Protein AF-A0A7D5CTF9-F1 (afdb_monomer)

Organism: Plasmodium vivax (NCBI:txid5855)

Sequence (274 aa):
RKRRERDWDCNTKKDVCIPDRRYQLCMKELTNLVNNTDTNFHRDITFRKLYLKRKLIYDAAVEGDLLLKLNNYRYNKDFCKDIRWSLGDFGDIIMGTDMEGIGYSKVVENNLRSIFGTDEKAQQRRKQWWNESKAQIWTAMMYSVKKRLKGKFIWICKINVAVNIEPQIYRRIREWGRDYVSELPTEVQKLKEKCDGKINYTDKKVCKVPPCQNACKSYDQWITRKKNQWDVLSNKFKSVKNAEKVQTAGIVTPYDILKQELDEFNEVAFENEI

Solvent-accessible surface area (backbone atoms only — not comparable to full-atom values): 15379 Å² total; per-residue (Å²): 125,68,88,76,77,55,69,70,41,45,75,93,41,73,71,41,57,45,49,51,68,67,76,63,52,54,46,65,48,52,48,53,46,61,82,52,62,83,46,91,65,58,95,50,60,67,60,52,53,53,51,50,50,55,34,50,31,50,23,32,26,51,37,30,40,50,47,32,55,61,45,73,69,46,93,48,73,66,41,43,47,51,52,28,53,54,50,46,49,54,46,24,52,62,39,72,64,52,84,76,69,52,75,64,47,42,52,30,49,51,44,48,36,73,66,58,43,85,56,92,60,22,50,58,52,30,42,53,52,44,71,76,37,44,68,59,37,52,51,26,22,43,40,58,50,28,74,75,51,45,84,59,38,63,73,75,45,60,58,77,69,41,68,54,89,68,61,66,61,60,56,48,49,42,53,49,49,54,51,48,68,65,44,49,64,57,51,52,47,59,32,43,80,52,32,67,66,54,74,54,100,82,45,50,21,56,82,78,36,63,70,16,41,52,34,50,52,56,44,48,56,51,39,52,51,50,32,55,47,48,54,32,44,45,51,39,40,53,57,51,56,74,72,47,91,71,86,58,87,86,56,88,50,68,64,39,46,39,53,74,67,40,85,89,58,49,70,69,60,48,65,73,68,81

InterPro domains:
  IPR008602 Duffy-antigen binding domain [PF05424] (15-186)
  IPR042202 Duffy-antigen binding superfamily [G3DSA:1.20.1310.20] (1-164)

pLDDT: mean 93.23, std 9.47, range [47.88, 98.81]

Foldseek 3Di:
DEAPPDDFDCPVPVLATHHVLLVVQQCPLLLCLVVCVVPPQDPDLVSLLVSVLVSLLVSLLVSLVVLCVNVVVDLDPSSLLSLLLSLQQSLCLLLVQHPPCDDSSVSSNVSSCVSQPDDPCSSVVSNVSCLVRSLVSSVSSLVVVCVVVPPCSCVSHPSVSSSDHDRNLLSVLLVLLVVVVVCVVVLVVLLCVQFPDAPDPDHTCCVPPVSNVVSVVVSVVVLVVSVSNCVSSQVSCVVVVVVDPDDDPQCPGSVSSSVVRPDPDDPVVVVVSD

Structure (mmCIF, N/CA/C/O backbone):
data_AF-A0A7D5CTF9-F1
#
_entry.id   AF-A0A7D5CTF9-F1
#
loop_
_atom_site.group_PDB
_atom_site.id
_atom_site.type_symbol
_atom_site.label_atom_id
_atom_site.label_alt_id
_atom_site.label_comp_id
_atom_site.label_asym_id
_atom_site.label_entity_id
_atom_site.label_seq_id
_atom_site.pdbx_PDB_ins_code
_atom_site.Cartn_x
_atom_site.Cartn_y
_atom_site.Cartn_z
_atom_site.occupancy
_atom_site.B_iso_or_equiv
_atom_site.auth_seq_id
_atom_site.auth_comp_id
_atom_site.auth_asym_id
_atom_site.auth_atom_id
_atom_site.pdbx_PDB_model_num
ATOM 1 N N . ARG A 1 1 ? 11.060 7.906 9.463 1.00 83.81 1 ARG A N 1
ATOM 2 C CA . ARG A 1 1 ? 9.836 7.188 9.046 1.00 83.81 1 ARG A CA 1
ATOM 3 C C . ARG A 1 1 ? 9.236 6.564 10.303 1.00 83.81 1 ARG A C 1
ATOM 5 O O . ARG A 1 1 ? 9.989 5.907 11.018 1.00 83.81 1 ARG A O 1
ATOM 12 N N . LYS A 1 2 ? 7.953 6.786 10.598 1.00 88.88 2 LYS A N 1
ATOM 13 C CA . LYS A 1 2 ? 7.182 6.028 11.600 1.00 88.88 2 LYS A CA 1
ATOM 14 C C . LYS A 1 2 ? 5.940 5.457 10.915 1.00 88.88 2 LYS A C 1
ATOM 16 O O . LYS A 1 2 ? 5.407 6.080 10.002 1.00 88.88 2 LYS A O 1
ATOM 21 N N . ARG A 1 3 ? 5.494 4.266 11.324 1.00 90.25 3 ARG A N 1
ATOM 22 C CA . ARG A 1 3 ? 4.275 3.660 10.762 1.00 90.25 3 ARG A CA 1
ATOM 23 C C . ARG A 1 3 ? 3.053 4.465 11.194 1.00 90.25 3 ARG A C 1
ATOM 25 O O . ARG A 1 3 ? 2.968 4.816 12.369 1.00 90.25 3 ARG A O 1
ATOM 32 N N . ARG A 1 4 ? 2.125 4.698 10.259 1.00 94.12 4 ARG A N 1
ATOM 33 C CA . ARG A 1 4 ? 0.835 5.375 10.494 1.00 94.12 4 ARG A CA 1
ATOM 34 C C . ARG A 1 4 ? 0.954 6.789 11.078 1.00 94.12 4 ARG A C 1
ATOM 36 O O . ARG A 1 4 ? 0.012 7.302 11.665 1.00 94.12 4 ARG A O 1
ATOM 43 N N . GLU A 1 5 ? 2.113 7.431 10.915 1.00 95.50 5 GLU A N 1
ATOM 44 C CA . GLU A 1 5 ? 2.280 8.858 11.225 1.00 95.50 5 GLU A CA 1
ATOM 45 C C . GLU A 1 5 ? 1.428 9.722 10.288 1.00 95.50 5 GLU A C 1
ATOM 47 O O . GLU A 1 5 ? 0.886 10.747 10.695 1.00 95.50 5 GLU A O 1
ATOM 52 N N . ARG A 1 6 ? 1.273 9.265 9.043 1.00 97.12 6 ARG A N 1
ATOM 53 C CA . ARG A 1 6 ? 0.305 9.766 8.073 1.00 97.12 6 ARG A CA 1
ATOM 54 C C . ARG A 1 6 ? -0.600 8.613 7.663 1.00 97.12 6 ARG A C 1
ATOM 56 O O . ARG A 1 6 ? -0.117 7.509 7.410 1.00 97.12 6 ARG A O 1
ATOM 63 N N . ASP A 1 7 ? -1.900 8.880 7.651 1.00 98.06 7 ASP A N 1
ATOM 64 C CA . ASP A 1 7 ? -2.918 7.924 7.215 1.00 98.06 7 ASP A CA 1
ATOM 65 C C . ASP A 1 7 ? -2.869 7.750 5.685 1.00 98.06 7 ASP A C 1
ATOM 67 O O . ASP A 1 7 ? -2.172 8.484 4.978 1.00 98.06 7 ASP A O 1
ATOM 71 N N . TRP A 1 8 ? -3.620 6.783 5.167 1.00 98.56 8 TRP A N 1
ATOM 72 C CA . TRP A 1 8 ? -3.771 6.580 3.730 1.00 98.56 8 TRP A CA 1
ATOM 73 C C . TRP A 1 8 ? -4.420 7.801 3.072 1.00 98.56 8 TRP A C 1
ATOM 75 O O . TRP A 1 8 ? -5.475 8.275 3.502 1.00 98.56 8 TRP A O 1
ATOM 85 N N . ASP A 1 9 ? -3.804 8.292 2.000 1.00 98.50 9 ASP A N 1
ATOM 86 C CA . ASP A 1 9 ? -4.256 9.483 1.287 1.00 98.50 9 ASP A CA 1
ATOM 87 C C . ASP A 1 9 ? -5.164 9.112 0.115 1.00 98.50 9 ASP A C 1
ATOM 89 O O . ASP A 1 9 ? -4.707 8.544 -0.876 1.00 98.50 9 ASP A O 1
ATOM 93 N N . CYS A 1 10 ? -6.441 9.471 0.226 1.00 98.06 10 CYS A N 1
ATOM 94 C CA . CYS A 1 10 ? -7.449 9.302 -0.823 1.00 98.06 10 CYS A CA 1
ATOM 95 C C . CYS A 1 10 ? -7.846 10.638 -1.485 1.00 98.06 10 CYS A C 1
ATOM 97 O O . CYS A 1 10 ? -8.771 10.680 -2.294 1.00 98.06 10 CYS A O 1
ATOM 99 N N . ASN A 1 11 ? -7.193 11.747 -1.119 1.00 96.62 11 ASN A N 1
ATOM 100 C CA . ASN A 1 11 ? -7.548 13.088 -1.587 1.00 96.62 11 ASN A CA 1
ATOM 101 C C . ASN A 1 11 ? -6.721 13.501 -2.801 1.00 96.62 11 ASN A C 1
ATOM 103 O O . ASN A 1 11 ? -7.263 14.094 -3.734 1.00 96.62 11 ASN A O 1
ATOM 107 N N . THR A 1 12 ? -5.426 13.171 -2.815 1.00 96.06 12 THR A N 1
ATOM 108 C CA . THR A 1 12 ? -4.540 13.552 -3.927 1.00 96.06 12 THR A CA 1
ATOM 109 C C . THR A 1 12 ? -4.959 12.881 -5.240 1.00 96.06 12 THR A C 1
ATOM 111 O O . THR A 1 12 ? -4.877 13.495 -6.306 1.00 96.06 12 THR A O 1
ATOM 114 N N . LYS A 1 13 ? -5.478 11.646 -5.174 1.00 93.75 13 LYS A N 1
ATOM 115 C CA . LYS A 1 13 ? -6.186 10.984 -6.281 1.00 93.75 13 LYS A CA 1
ATOM 116 C C . LYS A 1 13 ? -7.462 10.345 -5.768 1.00 93.75 13 LYS A C 1
ATOM 118 O O . LYS A 1 13 ? -7.410 9.400 -4.999 1.00 93.75 13 LYS A O 1
ATOM 123 N N . LYS A 1 14 ? -8.611 10.831 -6.232 1.00 93.69 14 LYS A N 1
ATOM 124 C CA . LYS A 1 14 ? -9.911 10.377 -5.717 1.00 93.69 14 LYS A CA 1
ATOM 125 C C . LYS A 1 14 ? -10.268 8.932 -6.083 1.00 93.69 14 LYS A C 1
ATOM 127 O O . LYS A 1 14 ? -11.151 8.359 -5.459 1.00 93.69 14 LYS A O 1
ATOM 132 N N . ASP A 1 15 ? -9.611 8.344 -7.085 1.00 94.88 15 ASP A N 1
ATOM 133 C CA . ASP A 1 15 ? -9.878 6.974 -7.539 1.00 94.88 15 ASP A CA 1
ATOM 134 C C . ASP A 1 15 ? -9.014 5.906 -6.841 1.00 94.88 15 ASP A C 1
ATOM 136 O O . ASP A 1 15 ? -9.137 4.723 -7.159 1.00 94.88 15 ASP A O 1
ATOM 140 N N . VAL A 1 16 ? -8.114 6.291 -5.927 1.00 96.94 16 VAL A N 1
ATOM 141 C CA . VAL A 1 16 ? -7.231 5.355 -5.218 1.00 96.94 16 VAL A CA 1
ATOM 142 C C . VAL A 1 16 ? -6.704 5.948 -3.909 1.00 96.94 16 VAL A C 1
ATOM 144 O O . VAL A 1 16 ? -6.352 7.117 -3.857 1.00 96.94 16 VAL A O 1
ATOM 147 N N . CYS A 1 17 ? -6.537 5.128 -2.870 1.00 98.44 17 CYS A N 1
ATOM 148 C CA . CYS A 1 17 ? -5.806 5.540 -1.669 1.00 98.44 17 CYS A CA 1
ATOM 149 C C . CYS A 1 17 ? -4.325 5.131 -1.745 1.00 98.44 17 CYS A C 1
ATOM 151 O O . CYS A 1 17 ? -3.980 4.022 -2.184 1.00 98.44 17 CYS A O 1
ATOM 153 N N . ILE A 1 18 ? -3.432 6.032 -1.336 1.00 98.50 18 ILE A N 1
ATOM 154 C CA . ILE A 1 18 ? -1.977 5.863 -1.415 1.00 98.50 18 ILE A CA 1
ATOM 155 C C . ILE A 1 18 ? -1.405 5.745 0.008 1.00 98.50 18 ILE A C 1
ATOM 157 O O . ILE A 1 18 ? -1.639 6.639 0.824 1.00 98.50 18 ILE A O 1
ATOM 161 N N . PRO A 1 19 ? -0.657 4.671 0.329 1.00 98.38 19 PRO A N 1
ATOM 162 C CA . PRO A 1 19 ? -0.008 4.551 1.630 1.00 98.38 19 PRO A CA 1
ATOM 163 C C . PRO A 1 19 ? 1.203 5.483 1.717 1.00 98.38 19 PRO A C 1
ATOM 165 O O . PRO A 1 19 ? 1.952 5.628 0.749 1.00 98.38 19 PRO A O 1
ATOM 168 N N . ASP A 1 20 ? 1.477 6.037 2.900 1.00 98.25 20 ASP A N 1
ATOM 169 C CA . ASP A 1 20 ? 2.652 6.896 3.129 1.00 98.25 20 ASP A CA 1
ATOM 170 C C . ASP A 1 20 ? 3.977 6.177 2.801 1.00 98.25 20 ASP A C 1
ATOM 172 O O . ASP A 1 20 ? 4.911 6.787 2.280 1.00 98.25 20 ASP A O 1
ATOM 176 N N . ARG A 1 21 ? 4.042 4.846 2.977 1.00 98.50 21 ARG A N 1
ATOM 177 C CA . ARG A 1 21 ? 5.186 4.032 2.526 1.00 98.50 21 ARG A CA 1
ATOM 178 C C . ARG A 1 21 ? 5.451 4.199 1.024 1.00 98.50 21 ARG A C 1
ATOM 180 O O . ARG A 1 21 ? 6.610 4.319 0.635 1.00 98.50 21 ARG A O 1
ATOM 187 N N . ARG A 1 22 ? 4.408 4.234 0.181 1.00 98.44 22 ARG A N 1
ATOM 188 C CA . ARG A 1 22 ? 4.553 4.428 -1.273 1.00 98.44 22 ARG A CA 1
ATOM 189 C C . ARG A 1 22 ? 5.063 5.830 -1.595 1.00 98.44 22 ARG A C 1
ATOM 191 O O . ARG A 1 22 ? 5.954 5.937 -2.435 1.00 98.44 22 ARG A O 1
ATOM 198 N N . TYR A 1 23 ? 4.571 6.867 -0.915 1.00 97.75 23 TYR A N 1
ATOM 199 C CA . TYR A 1 23 ? 5.100 8.229 -1.075 1.00 97.75 23 TYR A CA 1
ATOM 200 C C . TYR A 1 23 ? 6.578 8.327 -0.684 1.00 97.75 23 TYR A C 1
ATOM 202 O O . TYR A 1 23 ? 7.343 9.083 -1.277 1.00 97.75 23 TYR A O 1
ATOM 210 N N . GLN A 1 24 ? 6.990 7.548 0.314 1.00 97.94 24 GLN A N 1
ATOM 211 C CA . GLN A 1 24 ? 8.355 7.533 0.830 1.00 97.94 24 GLN A CA 1
ATOM 212 C C . GLN A 1 24 ? 9.282 6.545 0.115 1.00 97.94 24 GLN A C 1
ATOM 214 O O . GLN A 1 24 ? 10.451 6.464 0.506 1.00 97.94 24 GLN A O 1
ATOM 219 N N . LEU A 1 25 ? 8.801 5.803 -0.890 1.00 98.56 25 LEU A N 1
ATOM 220 C CA . LEU A 1 25 ? 9.590 4.806 -1.612 1.00 98.56 25 LEU A CA 1
ATOM 221 C C . LEU A 1 25 ? 10.872 5.444 -2.166 1.00 98.56 25 LEU A C 1
ATOM 223 O O . LEU A 1 25 ? 10.829 6.480 -2.832 1.00 98.56 25 LEU A O 1
ATOM 227 N N . CYS A 1 26 ? 12.030 4.840 -1.885 1.00 98.44 26 CYS A N 1
ATOM 228 C CA . CYS A 1 26 ? 13.303 5.373 -2.362 1.00 98.44 26 CYS A CA 1
ATOM 229 C C . CYS A 1 26 ? 13.382 5.312 -3.897 1.00 98.44 26 CYS A C 1
ATOM 231 O O . CYS A 1 26 ? 13.439 4.231 -4.468 1.00 98.44 26 CYS A O 1
ATOM 233 N N . MET A 1 27 ? 13.396 6.469 -4.561 1.00 97.56 27 MET A N 1
ATOM 234 C CA . MET A 1 27 ? 13.502 6.588 -6.025 1.00 97.56 27 MET A CA 1
ATOM 235 C C . MET A 1 27 ? 14.544 7.640 -6.430 1.00 97.56 27 MET A C 1
ATOM 237 O O . MET A 1 27 ? 14.381 8.338 -7.434 1.00 97.56 27 MET A O 1
ATOM 241 N N . LYS A 1 28 ? 15.582 7.834 -5.609 1.00 96.12 28 LYS A N 1
ATOM 242 C CA . LYS A 1 28 ? 16.560 8.911 -5.802 1.00 96.12 28 LYS A CA 1
ATOM 243 C C . LYS A 1 28 ? 17.311 8.724 -7.117 1.00 96.12 28 LYS A C 1
ATOM 245 O O . LYS A 1 28 ? 17.380 9.647 -7.927 1.00 96.12 28 LYS A O 1
ATOM 250 N N . GLU A 1 29 ? 17.859 7.535 -7.335 1.00 95.81 29 GLU A N 1
ATOM 251 C CA . GLU A 1 29 ? 18.629 7.233 -8.536 1.00 95.81 29 GLU A CA 1
ATOM 252 C C . GLU A 1 29 ? 17.734 7.142 -9.776 1.00 95.81 29 GLU A C 1
ATOM 254 O O . GLU A 1 29 ? 18.125 7.622 -10.838 1.00 95.81 29 GLU A O 1
ATOM 259 N N . LEU A 1 30 ? 16.519 6.596 -9.644 1.00 95.06 30 LEU A N 1
ATOM 260 C CA . LEU A 1 30 ? 15.535 6.562 -10.733 1.00 95.06 30 LEU A CA 1
ATOM 261 C C . LEU A 1 30 ? 15.083 7.963 -11.174 1.00 95.06 30 LEU A C 1
ATOM 263 O O . LEU A 1 30 ? 14.879 8.205 -12.365 1.00 95.06 30 LEU A O 1
ATOM 267 N N . THR A 1 31 ? 14.935 8.897 -10.234 1.00 93.50 31 THR A N 1
ATOM 268 C CA . THR A 1 31 ? 14.568 10.289 -10.540 1.00 93.50 31 THR A CA 1
ATOM 269 C C . THR A 1 31 ? 15.713 11.002 -11.263 1.00 93.50 31 THR A C 1
ATOM 271 O O . THR A 1 31 ? 15.490 11.677 -12.266 1.00 93.50 31 THR A O 1
ATOM 274 N N . ASN A 1 32 ? 16.954 10.771 -10.822 1.00 89.00 32 ASN A N 1
ATOM 275 C CA . ASN A 1 32 ? 18.166 11.379 -11.381 1.00 89.00 32 ASN A CA 1
ATOM 276 C C . ASN A 1 32 ? 18.630 10.777 -12.722 1.00 89.00 32 ASN A C 1
ATOM 278 O O . ASN A 1 32 ? 19.693 11.151 -13.223 1.00 89.00 32 ASN A O 1
ATOM 282 N N . LEU A 1 33 ? 17.860 9.867 -13.331 1.00 81.94 33 LEU A N 1
ATOM 283 C CA . LEU A 1 33 ? 18.156 9.353 -14.672 1.00 81.94 33 LEU A CA 1
ATOM 284 C C . LEU A 1 33 ? 18.150 10.474 -15.735 1.00 81.94 33 LEU A C 1
ATOM 286 O O . LEU A 1 33 ? 18.970 10.403 -16.647 1.00 81.94 33 LEU A O 1
ATOM 290 N N . VAL A 1 34 ? 17.311 11.518 -15.583 1.00 62.75 34 VAL A N 1
ATOM 291 C CA . VAL A 1 34 ? 17.209 12.674 -16.514 1.00 62.75 34 VAL A CA 1
ATOM 292 C C . VAL A 1 34 ? 18.547 13.400 -16.673 1.00 62.75 34 VAL A C 1
ATOM 294 O O . VAL A 1 34 ? 18.980 13.681 -17.784 1.00 62.75 34 VAL A O 1
ATOM 297 N N . ASN A 1 35 ? 19.243 13.669 -15.565 1.00 55.53 35 ASN A N 1
ATOM 298 C CA . ASN A 1 35 ? 20.445 14.511 -15.570 1.00 55.53 35 ASN A CA 1
ATOM 299 C C . ASN A 1 35 ? 21.638 13.864 -16.294 1.00 55.53 35 ASN A C 1
ATOM 301 O O . ASN A 1 35 ? 22.647 14.520 -16.523 1.00 55.53 35 ASN A O 1
ATOM 305 N N . ASN A 1 36 ? 21.535 12.581 -16.652 1.00 52.50 36 ASN A N 1
ATOM 306 C CA . ASN A 1 36 ? 22.582 11.847 -17.356 1.00 52.50 36 ASN A CA 1
ATOM 307 C C . ASN A 1 36 ? 22.270 11.622 -18.845 1.00 52.50 36 ASN A C 1
ATOM 309 O O . ASN A 1 36 ? 23.130 11.104 -19.554 1.00 52.50 36 ASN A O 1
ATOM 313 N N . THR A 1 37 ? 21.084 12.004 -19.344 1.00 49.28 37 THR A N 1
ATOM 314 C CA . THR A 1 37 ? 20.711 11.809 -20.761 1.00 49.28 37 THR A CA 1
ATOM 315 C C . THR A 1 37 ? 21.141 12.938 -21.703 1.00 49.28 37 THR A C 1
ATOM 317 O O . THR A 1 37 ? 21.065 12.736 -22.909 1.00 49.28 37 THR A O 1
ATOM 320 N N . ASP A 1 38 ? 21.626 14.071 -21.177 1.00 49.56 38 ASP A N 1
ATOM 321 C CA . ASP A 1 38 ? 22.243 15.166 -21.963 1.00 49.56 38 ASP A CA 1
ATOM 322 C C . ASP A 1 38 ? 23.730 14.936 -22.272 1.00 49.56 38 ASP A C 1
ATOM 324 O O . ASP A 1 38 ? 24.320 15.597 -23.125 1.00 49.56 38 ASP A O 1
ATOM 328 N N . THR A 1 39 ? 24.355 13.958 -21.616 1.00 47.88 39 THR A N 1
ATOM 329 C CA . THR A 1 39 ? 25.595 13.385 -22.150 1.00 47.88 39 THR A CA 1
ATOM 330 C C . THR A 1 39 ? 25.213 12.380 -23.223 1.00 47.88 39 THR A C 1
ATOM 332 O O . THR A 1 39 ? 24.130 11.814 -23.152 1.00 47.88 39 THR A O 1
ATOM 335 N N . ASN A 1 40 ? 26.076 12.149 -24.210 1.00 48.09 40 ASN A N 1
ATOM 336 C CA . ASN A 1 40 ? 25.959 11.122 -25.250 1.00 48.09 40 ASN A CA 1
ATOM 337 C C . ASN A 1 40 ? 25.828 9.696 -24.662 1.00 48.09 40 ASN A C 1
ATOM 339 O O . ASN A 1 40 ? 26.695 8.842 -24.841 1.00 48.09 40 ASN A O 1
ATOM 343 N N . PHE A 1 41 ? 24.752 9.437 -23.925 1.00 54.09 41 PHE A N 1
ATOM 344 C CA . PHE A 1 41 ? 24.469 8.244 -23.155 1.00 54.09 41 PHE A CA 1
ATOM 345 C C . PHE A 1 41 ? 24.014 7.192 -24.156 1.00 54.09 41 PHE A C 1
ATOM 347 O O . PHE A 1 41 ? 22.830 7.068 -24.456 1.00 54.09 41 PHE A O 1
ATOM 354 N N . HIS A 1 42 ? 25.027 6.568 -24.762 1.00 56.91 42 HIS A N 1
ATOM 355 C CA . HIS A 1 42 ? 25.040 5.586 -25.840 1.00 56.91 42 HIS A CA 1
ATOM 356 C C . HIS A 1 42 ? 23.656 5.133 -26.333 1.00 56.91 42 HIS A C 1
ATOM 358 O O . HIS A 1 42 ? 22.870 4.551 -25.587 1.00 56.91 42 HIS A O 1
ATOM 364 N N . ARG A 1 43 ? 23.406 5.303 -27.642 1.00 62.09 43 ARG A N 1
ATOM 365 C CA . ARG A 1 43 ? 22.199 4.826 -28.353 1.00 62.09 43 ARG A CA 1
ATOM 366 C C . ARG A 1 43 ? 21.902 3.324 -28.157 1.00 62.09 43 ARG A C 1
ATOM 368 O O . ARG A 1 43 ? 20.830 2.866 -28.540 1.00 62.09 43 ARG A O 1
ATOM 375 N N . ASP A 1 44 ? 22.822 2.563 -27.563 1.00 80.62 44 ASP A N 1
ATOM 376 C CA . ASP A 1 44 ? 22.635 1.157 -27.222 1.00 80.62 44 ASP A CA 1
ATOM 377 C C . ASP A 1 44 ? 21.649 0.961 -26.054 1.00 80.62 44 ASP A C 1
ATOM 379 O O . ASP A 1 44 ? 21.926 1.213 -24.876 1.00 80.62 44 ASP A O 1
ATOM 383 N N . ILE A 1 45 ? 20.482 0.426 -26.401 1.00 81.56 45 ILE A N 1
ATOM 384 C CA . ILE A 1 45 ? 19.395 0.068 -25.487 1.00 81.56 45 ILE A CA 1
ATOM 385 C C . ILE A 1 45 ? 19.860 -0.932 -24.414 1.00 81.56 45 ILE A C 1
ATOM 387 O O . ILE A 1 45 ? 19.372 -0.888 -23.279 1.00 81.56 45 ILE A O 1
ATOM 391 N N . THR A 1 46 ? 20.805 -1.818 -24.736 1.00 85.81 46 THR A N 1
ATOM 392 C CA . THR A 1 46 ? 21.332 -2.835 -23.814 1.00 85.81 46 THR A CA 1
ATOM 393 C C . THR A 1 46 ? 22.072 -2.178 -22.658 1.00 85.81 46 THR A C 1
ATOM 395 O O . THR A 1 46 ? 21.775 -2.452 -21.489 1.00 85.81 46 THR A O 1
ATOM 398 N N . PHE A 1 47 ? 22.968 -1.239 -22.969 1.00 86.50 47 PHE A N 1
ATOM 399 C CA . PHE A 1 47 ? 23.685 -0.458 -21.967 1.00 86.50 47 PHE A CA 1
ATOM 400 C C . PHE A 1 47 ? 22.729 0.351 -21.081 1.00 86.50 47 PHE A C 1
ATOM 402 O O . PHE A 1 47 ? 22.841 0.316 -19.853 1.00 86.50 47 PHE A O 1
ATOM 409 N N . ARG A 1 48 ? 21.724 1.013 -21.671 1.00 87.19 48 ARG A N 1
ATOM 410 C CA . ARG A 1 48 ? 20.731 1.803 -20.915 1.00 87.19 48 ARG A CA 1
ATOM 411 C C . ARG A 1 48 ? 19.939 0.946 -19.925 1.00 87.19 48 ARG A C 1
ATOM 413 O O . ARG A 1 48 ? 19.752 1.345 -18.775 1.00 87.19 48 ARG A O 1
ATOM 420 N N . LYS A 1 49 ? 19.537 -0.263 -20.327 1.00 91.31 49 LYS A N 1
ATOM 421 C CA . LYS A 1 49 ? 18.866 -1.238 -19.448 1.00 91.31 49 LYS A CA 1
ATOM 422 C C . LYS A 1 49 ? 19.780 -1.765 -18.337 1.00 91.31 49 LYS A C 1
ATOM 424 O O . LYS A 1 49 ? 19.310 -1.975 -17.217 1.00 91.31 49 LYS A O 1
ATOM 429 N N . LEU A 1 50 ? 21.071 -1.969 -18.609 1.00 91.75 50 LEU A N 1
ATOM 430 C CA . LEU A 1 50 ? 22.051 -2.358 -17.589 1.00 91.75 50 LEU A CA 1
ATOM 431 C C . LEU A 1 50 ? 22.278 -1.233 -16.570 1.00 91.75 50 LEU A C 1
ATOM 433 O O . LEU A 1 50 ? 22.322 -1.486 -15.364 1.00 91.75 50 LEU A O 1
ATOM 437 N N . TYR A 1 51 ? 22.375 0.009 -17.042 1.00 91.75 51 TYR A N 1
ATOM 438 C CA . TYR A 1 51 ? 22.499 1.178 -16.181 1.00 91.75 51 TYR A CA 1
ATOM 439 C C . TYR A 1 51 ? 21.270 1.351 -15.286 1.00 91.75 51 TYR A C 1
ATOM 441 O O . TYR A 1 51 ? 21.416 1.461 -14.068 1.00 91.75 51 TYR A O 1
ATOM 449 N N . LEU A 1 52 ? 20.065 1.256 -15.862 1.00 94.62 52 LEU A N 1
ATOM 450 C CA . LEU A 1 52 ? 18.809 1.243 -15.110 1.00 94.62 52 LEU A CA 1
ATOM 451 C C . LEU A 1 52 ? 18.824 0.174 -14.013 1.00 94.62 52 LEU A C 1
ATOM 453 O O . LEU A 1 52 ? 18.475 0.467 -12.873 1.00 94.62 52 LEU A O 1
ATOM 457 N N . LYS A 1 53 ? 19.276 -1.050 -14.327 1.00 96.88 53 LYS A N 1
ATOM 458 C CA . LYS A 1 53 ? 19.370 -2.139 -13.344 1.00 96.88 53 LYS A CA 1
ATOM 459 C C . LYS A 1 53 ? 20.256 -1.752 -12.160 1.00 96.88 53 LYS A C 1
ATOM 461 O O . LYS A 1 53 ? 19.860 -1.964 -11.018 1.00 96.88 53 LYS A O 1
ATOM 466 N N . ARG A 1 54 ? 21.430 -1.159 -12.409 1.00 96.19 54 ARG A N 1
ATOM 467 C CA . ARG A 1 54 ? 22.340 -0.712 -11.338 1.00 96.19 54 ARG A CA 1
ATOM 468 C C . ARG A 1 54 ? 21.716 0.380 -10.469 1.00 96.19 54 ARG A C 1
ATOM 470 O O . ARG A 1 54 ? 21.833 0.307 -9.249 1.00 96.19 54 ARG A O 1
ATOM 477 N N . LYS A 1 55 ? 21.039 1.356 -11.079 1.00 96.81 55 LYS A N 1
ATOM 478 C CA . LYS A 1 55 ? 20.353 2.437 -10.355 1.00 96.81 55 LYS A CA 1
ATOM 479 C C . LYS A 1 55 ? 19.198 1.914 -9.502 1.00 96.81 55 LYS A C 1
ATOM 481 O O . LYS A 1 55 ? 19.131 2.222 -8.317 1.00 96.81 55 LYS A O 1
ATOM 486 N N . LEU A 1 56 ? 18.376 1.031 -10.065 1.00 98.31 56 LEU A N 1
ATOM 487 C CA . LEU A 1 56 ? 17.278 0.389 -9.347 1.00 98.31 56 LEU A CA 1
ATOM 488 C C . LEU A 1 56 ? 17.771 -0.482 -8.181 1.00 98.31 56 LEU A C 1
ATOM 490 O O . LEU A 1 56 ? 17.168 -0.466 -7.116 1.00 98.31 56 LEU A O 1
ATOM 494 N N . ILE A 1 57 ? 18.878 -1.216 -8.351 1.00 98.62 57 ILE A N 1
ATOM 495 C CA . ILE A 1 57 ? 19.506 -1.987 -7.263 1.00 98.62 57 ILE A CA 1
ATOM 496 C C . ILE A 1 57 ? 19.912 -1.074 -6.102 1.00 98.62 57 ILE A C 1
ATOM 498 O O . ILE A 1 57 ? 19.740 -1.457 -4.947 1.00 98.62 57 ILE A O 1
ATOM 502 N N . TYR A 1 58 ? 20.445 0.114 -6.394 1.00 98.25 58 TYR A N 1
ATOM 503 C CA . TYR A 1 58 ? 20.867 1.059 -5.364 1.00 98.25 58 TYR A CA 1
ATOM 504 C C . TYR A 1 58 ? 19.673 1.600 -4.569 1.00 98.25 58 TYR A C 1
ATOM 506 O O . TYR A 1 58 ? 19.654 1.480 -3.344 1.00 98.25 58 TYR A O 1
ATOM 514 N N . ASP A 1 59 ? 18.649 2.105 -5.262 1.00 98.62 59 ASP A N 1
ATOM 515 C CA . ASP A 1 59 ? 17.408 2.583 -4.638 1.00 98.62 59 ASP A CA 1
ATOM 516 C C . ASP A 1 59 ? 16.730 1.473 -3.811 1.00 98.62 59 ASP A C 1
ATOM 518 O O . ASP A 1 59 ? 16.338 1.690 -2.664 1.00 98.62 59 ASP A O 1
ATOM 522 N N . ALA A 1 60 ? 16.677 0.247 -4.340 1.00 98.75 60 ALA A N 1
ATOM 523 C CA . ALA A 1 60 ? 16.120 -0.906 -3.640 1.00 98.75 60 ALA A CA 1
ATOM 524 C C . ALA A 1 60 ? 16.921 -1.288 -2.383 1.00 98.75 60 ALA A C 1
ATOM 526 O O . ALA A 1 60 ? 16.333 -1.577 -1.341 1.00 98.75 60 ALA A O 1
ATOM 527 N N . ALA A 1 61 ? 18.256 -1.270 -2.444 1.00 98.50 61 ALA A N 1
ATOM 528 C CA . ALA A 1 61 ? 19.100 -1.554 -1.284 1.00 98.50 61 ALA A CA 1
ATOM 529 C C . ALA A 1 61 ? 18.921 -0.511 -0.172 1.00 98.50 61 ALA A C 1
ATOM 531 O O . ALA A 1 61 ? 18.832 -0.873 1.003 1.00 98.50 61 ALA A O 1
ATOM 532 N N . VAL A 1 62 ? 18.821 0.771 -0.539 1.00 98.56 62 VAL A N 1
ATOM 533 C CA . VAL A 1 62 ? 18.540 1.857 0.408 1.00 98.56 62 VAL A CA 1
ATOM 534 C C . VAL A 1 62 ? 17.145 1.702 1.008 1.00 98.56 62 VAL A C 1
ATOM 536 O O . VAL A 1 62 ? 16.997 1.787 2.226 1.00 98.56 62 VAL A O 1
ATOM 539 N N . GLU A 1 63 ? 16.129 1.419 0.192 1.00 98.75 63 GLU A N 1
ATOM 540 C CA . GLU A 1 63 ? 14.765 1.193 0.674 1.00 98.75 63 GLU A CA 1
ATOM 541 C C . GLU A 1 63 ? 14.707 0.034 1.677 1.00 98.75 63 GLU A C 1
ATOM 543 O O . GLU A 1 63 ? 14.148 0.186 2.761 1.00 98.75 63 GLU A O 1
ATOM 548 N N . GLY A 1 64 ? 15.348 -1.096 1.371 1.00 98.19 64 GLY A N 1
ATOM 549 C CA . GLY A 1 64 ? 15.411 -2.240 2.279 1.00 98.19 64 GLY A CA 1
ATOM 550 C C . GLY A 1 64 ? 16.096 -1.931 3.616 1.00 98.19 64 GLY A C 1
ATOM 551 O O . GLY A 1 64 ? 15.616 -2.353 4.671 1.00 98.19 64 GLY A O 1
ATOM 552 N N . ASP A 1 65 ? 17.173 -1.142 3.603 1.00 98.19 65 ASP A N 1
ATOM 553 C CA . ASP A 1 65 ? 17.840 -0.669 4.821 1.00 98.19 65 ASP A CA 1
ATOM 554 C C . ASP A 1 65 ? 16.943 0.257 5.658 1.00 98.19 65 ASP A C 1
ATOM 556 O O . ASP A 1 65 ? 16.844 0.108 6.879 1.00 98.19 65 ASP A O 1
ATOM 560 N N . LEU A 1 66 ? 16.254 1.198 5.006 1.00 98.50 66 LEU A N 1
ATOM 561 C CA . LEU A 1 66 ? 15.348 2.140 5.663 1.00 98.50 66 LEU A CA 1
ATOM 562 C C . LEU A 1 66 ? 14.116 1.443 6.249 1.00 98.50 66 LEU A C 1
ATOM 564 O O . LEU A 1 66 ? 13.699 1.794 7.353 1.00 98.50 66 LEU A O 1
ATOM 568 N N . LEU A 1 67 ? 13.564 0.439 5.565 1.00 98.50 67 LEU A N 1
ATOM 569 C CA . LEU A 1 67 ? 12.471 -0.391 6.080 1.00 98.50 67 LEU A CA 1
ATOM 570 C C . LEU A 1 67 ? 12.919 -1.241 7.273 1.00 98.50 67 LEU A C 1
ATOM 572 O O . LEU A 1 67 ? 12.193 -1.368 8.258 1.00 98.50 67 LEU A O 1
ATOM 576 N N . LEU A 1 68 ? 14.146 -1.767 7.243 1.00 97.44 68 LEU A N 1
ATOM 577 C CA . LEU A 1 68 ? 14.699 -2.483 8.388 1.00 97.44 68 LEU A CA 1
ATOM 578 C C . LEU A 1 68 ? 14.868 -1.552 9.602 1.00 97.44 68 LEU A C 1
ATOM 580 O O . LEU A 1 68 ? 14.539 -1.941 10.723 1.00 97.44 68 LEU A O 1
ATOM 584 N N . LYS A 1 69 ? 15.337 -0.316 9.388 1.00 97.69 69 LYS A N 1
ATOM 585 C CA . LYS A 1 69 ? 15.428 0.723 10.431 1.00 97.69 69 LYS A CA 1
ATOM 586 C C . LYS A 1 69 ? 14.059 1.122 10.975 1.00 97.69 69 LYS A C 1
ATOM 588 O O . LYS A 1 69 ? 13.906 1.202 12.189 1.00 97.69 69 LYS A O 1
ATOM 593 N N . LEU A 1 70 ? 13.072 1.325 10.097 1.00 97.56 70 LEU A N 1
ATOM 594 C CA . LEU A 1 70 ? 11.674 1.583 10.466 1.00 97.56 70 LEU A CA 1
ATOM 595 C C . LEU A 1 70 ? 11.124 0.475 11.371 1.00 97.56 70 LEU A C 1
ATOM 597 O O . LEU A 1 70 ? 10.364 0.746 12.295 1.00 97.56 70 LEU A O 1
ATOM 601 N N . ASN A 1 71 ? 11.541 -0.767 11.126 1.00 97.25 71 ASN A N 1
ATOM 602 C CA . ASN A 1 71 ? 11.157 -1.923 11.921 1.00 97.25 71 ASN A CA 1
ATOM 603 C C . ASN A 1 71 ? 12.088 -2.190 13.117 1.00 97.25 71 ASN A C 1
ATOM 605 O O . ASN A 1 71 ? 12.136 -3.308 13.632 1.00 97.25 71 ASN A O 1
ATOM 609 N N . ASN A 1 72 ? 12.860 -1.191 13.557 1.00 97.12 72 ASN A N 1
ATOM 610 C CA . ASN A 1 72 ? 13.780 -1.276 14.696 1.00 97.12 72 ASN A CA 1
ATOM 611 C C . ASN A 1 72 ? 14.778 -2.441 14.579 1.00 97.12 72 ASN A C 1
ATOM 613 O O . ASN A 1 72 ? 15.094 -3.108 15.563 1.00 97.12 72 ASN A O 1
ATOM 617 N N . TYR A 1 73 ? 15.235 -2.724 13.357 1.00 95.94 73 TYR A N 1
ATOM 618 C CA . TYR A 1 73 ? 16.107 -3.848 13.016 1.00 95.94 73 TYR A CA 1
ATOM 619 C C . TYR A 1 73 ? 15.555 -5.241 13.369 1.00 95.94 73 TYR A C 1
ATOM 621 O O . TYR A 1 73 ? 16.323 -6.201 13.452 1.00 95.94 73 TYR A O 1
ATOM 629 N N . ARG A 1 74 ? 14.235 -5.376 13.551 1.00 95.88 74 ARG A N 1
ATOM 630 C CA . ARG A 1 74 ? 13.578 -6.665 13.796 1.00 95.88 74 ARG A CA 1
ATOM 631 C C . ARG A 1 74 ? 13.319 -7.398 12.481 1.00 95.88 74 ARG A C 1
ATOM 633 O O . ARG A 1 74 ? 12.752 -6.834 11.546 1.00 95.88 74 ARG A O 1
ATOM 640 N N . TYR A 1 75 ? 13.681 -8.676 12.439 1.00 95.12 75 TYR A N 1
ATOM 641 C CA . TYR A 1 75 ? 13.464 -9.568 11.298 1.00 95.12 75 TYR A CA 1
ATOM 642 C C . TYR A 1 75 ? 12.168 -10.372 11.493 1.00 95.12 75 TYR A C 1
ATOM 644 O O . TYR A 1 75 ? 12.204 -11.518 11.930 1.00 95.12 75 TYR A O 1
ATOM 652 N N . ASN A 1 76 ? 11.012 -9.754 11.246 1.00 95.19 76 ASN A N 1
ATOM 653 C CA . ASN A 1 76 ? 9.695 -10.350 11.513 1.00 95.19 76 ASN A CA 1
ATOM 654 C C . ASN A 1 76 ? 8.737 -10.239 10.305 1.00 95.19 76 ASN A C 1
ATOM 656 O O . ASN A 1 76 ? 9.113 -9.743 9.239 1.00 95.19 76 ASN A O 1
ATOM 660 N N . LYS A 1 77 ? 7.485 -10.700 10.485 1.00 95.44 77 LYS A N 1
ATOM 661 C CA . LYS A 1 77 ? 6.419 -10.671 9.462 1.00 95.44 77 LYS A CA 1
ATOM 662 C C . LYS A 1 77 ? 6.230 -9.257 8.894 1.00 95.44 77 LYS A C 1
ATOM 664 O O . LYS A 1 77 ? 6.130 -9.127 7.680 1.00 95.44 77 LYS A O 1
ATOM 669 N N . ASP A 1 78 ? 6.269 -8.218 9.728 1.00 96.50 78 ASP A N 1
ATOM 670 C CA . ASP A 1 78 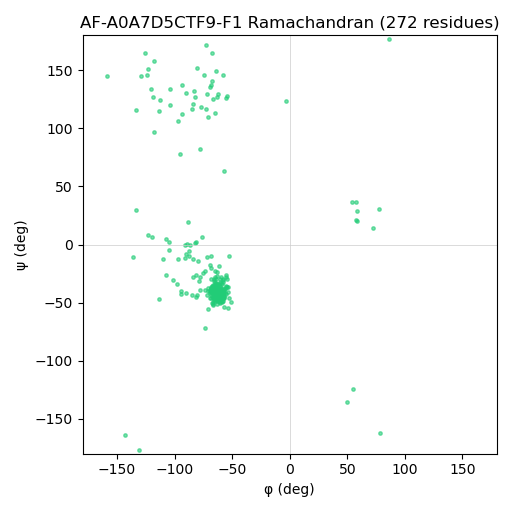? 6.046 -6.830 9.296 1.00 96.50 78 ASP A CA 1
ATOM 671 C C . ASP A 1 78 ? 7.150 -6.322 8.368 1.00 96.50 78 ASP A C 1
ATOM 673 O O . ASP A 1 78 ? 6.854 -5.793 7.299 1.00 96.50 78 ASP A O 1
ATOM 677 N N . PHE A 1 79 ? 8.422 -6.568 8.706 1.00 97.50 79 PHE A N 1
ATOM 678 C CA . PHE A 1 79 ? 9.534 -6.238 7.809 1.00 97.50 79 PHE A CA 1
ATOM 679 C C . PHE A 1 79 ? 9.398 -6.958 6.461 1.00 97.50 79 PHE A C 1
ATOM 681 O O . PHE A 1 79 ? 9.524 -6.341 5.407 1.00 97.50 79 PHE A O 1
ATOM 688 N N . CYS A 1 80 ? 9.097 -8.258 6.470 1.00 97.31 80 CYS A N 1
ATOM 689 C CA . CYS A 1 80 ? 8.957 -9.009 5.223 1.00 97.31 80 CYS A CA 1
ATOM 690 C C . CYS A 1 80 ? 7.767 -8.558 4.371 1.00 97.31 80 CYS A C 1
ATOM 692 O O . CYS A 1 80 ? 7.836 -8.629 3.141 1.00 97.31 80 CYS A O 1
ATOM 694 N N . LYS A 1 81 ? 6.684 -8.097 5.003 1.00 97.62 81 LYS A N 1
ATOM 695 C CA . LYS A 1 81 ? 5.531 -7.520 4.309 1.00 97.62 81 LYS A CA 1
ATOM 696 C C . LYS A 1 81 ? 5.908 -6.188 3.669 1.00 97.62 81 LYS A C 1
ATOM 698 O O . LYS A 1 81 ? 5.691 -6.050 2.472 1.00 97.62 81 LYS A O 1
ATOM 703 N N . ASP A 1 82 ? 6.597 -5.297 4.379 1.00 98.31 82 ASP A N 1
ATOM 704 C CA . ASP A 1 82 ? 7.092 -4.044 3.793 1.00 98.31 82 ASP A CA 1
ATOM 705 C C . ASP A 1 82 ? 8.027 -4.273 2.601 1.00 98.31 82 ASP A C 1
ATOM 707 O O . ASP A 1 82 ? 7.896 -3.606 1.576 1.00 98.31 82 ASP A O 1
ATOM 711 N N . ILE A 1 83 ? 8.950 -5.239 2.708 1.00 98.25 83 ILE A N 1
ATOM 712 C CA . ILE A 1 83 ? 9.826 -5.617 1.590 1.00 98.25 83 ILE A CA 1
ATOM 713 C C . ILE A 1 83 ? 8.986 -6.062 0.392 1.00 98.25 83 ILE A C 1
ATOM 715 O O . ILE A 1 83 ? 9.249 -5.628 -0.727 1.00 98.25 83 ILE A O 1
ATOM 719 N N . ARG A 1 84 ? 7.956 -6.895 0.606 1.00 98.19 84 ARG A N 1
ATOM 720 C CA . ARG A 1 84 ? 7.038 -7.324 -0.462 1.00 98.19 84 ARG A CA 1
ATOM 721 C C . ARG A 1 84 ? 6.284 -6.139 -1.071 1.00 98.19 84 ARG A C 1
ATOM 723 O O . ARG A 1 84 ? 6.162 -6.081 -2.293 1.00 98.19 84 ARG A O 1
ATOM 730 N N . TRP A 1 85 ? 5.787 -5.212 -0.258 1.00 98.50 85 TRP A N 1
ATOM 731 C CA . TRP A 1 85 ? 5.013 -4.062 -0.730 1.00 98.50 85 TRP A CA 1
ATOM 732 C C . TRP A 1 85 ? 5.872 -3.095 -1.544 1.00 98.50 85 TRP A C 1
ATOM 734 O O . TRP A 1 85 ? 5.530 -2.807 -2.691 1.00 98.50 85 TRP A O 1
ATOM 744 N N . SER A 1 86 ? 7.031 -2.687 -1.020 1.00 98.62 86 SER A N 1
ATOM 745 C CA . SER A 1 86 ? 7.961 -1.805 -1.736 1.00 98.62 86 SER A CA 1
ATOM 746 C C . SER A 1 86 ? 8.569 -2.475 -2.975 1.00 98.62 86 SER A C 1
ATOM 748 O O . SER A 1 86 ? 8.683 -1.822 -4.009 1.00 98.62 86 SER A O 1
ATOM 750 N N . LEU A 1 87 ? 8.887 -3.779 -2.941 1.00 98.75 87 LEU A N 1
ATOM 751 C CA . LEU A 1 87 ? 9.332 -4.507 -4.140 1.00 98.75 87 LEU A CA 1
ATOM 752 C C . LEU A 1 87 ? 8.254 -4.517 -5.227 1.00 98.75 87 LEU A C 1
ATOM 754 O O . LEU A 1 87 ? 8.556 -4.304 -6.400 1.00 98.75 87 LEU A O 1
ATOM 758 N N . GLY A 1 88 ? 7.008 -4.790 -4.839 1.00 98.38 88 GLY A N 1
ATOM 759 C CA . GLY A 1 88 ? 5.881 -4.772 -5.759 1.00 98.38 88 GLY A CA 1
ATOM 760 C C . GLY A 1 88 ? 5.691 -3.394 -6.389 1.00 98.38 88 GLY A C 1
ATOM 761 O O . GLY A 1 88 ? 5.499 -3.305 -7.597 1.00 98.38 88 GLY A O 1
ATOM 762 N N . ASP A 1 89 ? 5.804 -2.325 -5.598 1.00 98.75 89 ASP A N 1
ATOM 763 C CA . ASP A 1 89 ? 5.678 -0.954 -6.099 1.00 98.75 89 ASP A CA 1
ATOM 764 C C . ASP A 1 89 ? 6.814 -0.569 -7.047 1.00 98.75 89 ASP A C 1
ATOM 766 O O . ASP A 1 89 ? 6.542 0.014 -8.095 1.00 98.75 89 ASP A O 1
ATOM 770 N N . PHE A 1 90 ? 8.063 -0.963 -6.764 1.00 98.81 90 PHE A N 1
ATOM 771 C CA . PHE A 1 90 ? 9.139 -0.855 -7.755 1.00 98.81 90 PHE A CA 1
ATOM 772 C C . PHE A 1 90 ? 8.769 -1.574 -9.052 1.00 98.81 90 PHE A C 1
ATOM 774 O O . PHE A 1 90 ? 8.986 -1.039 -10.136 1.00 98.81 90 PHE A O 1
ATOM 781 N N . GLY A 1 91 ? 8.179 -2.765 -8.953 1.00 98.44 91 GLY A N 1
ATOM 782 C CA . GLY A 1 91 ? 7.710 -3.511 -10.111 1.00 98.44 91 GLY A CA 1
ATOM 783 C C . GLY A 1 91 ? 6.677 -2.756 -10.931 1.00 98.44 91 GLY A C 1
ATOM 784 O O . GLY A 1 91 ? 6.846 -2.632 -12.140 1.00 98.44 91 GLY A O 1
ATOM 785 N N . ASP A 1 92 ? 5.640 -2.219 -10.294 1.00 98.62 92 ASP A N 1
ATOM 786 C CA . ASP A 1 92 ? 4.594 -1.460 -10.981 1.00 98.62 92 ASP A CA 1
ATOM 787 C C . ASP A 1 92 ? 5.107 -0.142 -11.572 1.00 98.62 92 ASP A C 1
ATOM 789 O O . ASP A 1 92 ? 4.712 0.224 -12.679 1.00 98.62 92 ASP A O 1
ATOM 793 N N . ILE A 1 93 ? 6.057 0.530 -10.915 1.00 98.69 93 ILE A N 1
ATOM 794 C CA . ILE A 1 93 ? 6.756 1.688 -11.492 1.00 98.69 93 ILE A CA 1
ATOM 795 C C . ILE A 1 93 ? 7.492 1.264 -12.768 1.00 98.69 93 ILE A C 1
ATOM 797 O O . ILE A 1 93 ? 7.310 1.860 -13.830 1.00 98.69 93 ILE A O 1
ATOM 801 N N . ILE A 1 94 ? 8.282 0.188 -12.708 1.00 98.56 94 ILE A N 1
ATOM 802 C CA . ILE A 1 94 ? 9.019 -0.315 -13.870 1.00 98.56 94 ILE A CA 1
ATOM 803 C C . ILE A 1 94 ? 8.077 -0.783 -14.978 1.00 98.56 94 ILE A C 1
ATOM 805 O O . ILE A 1 94 ? 8.372 -0.526 -16.139 1.00 98.56 94 ILE A O 1
ATOM 809 N N . MET A 1 95 ? 6.953 -1.425 -14.663 1.00 97.94 95 MET A N 1
ATOM 810 C CA . MET A 1 95 ? 5.981 -1.928 -15.643 1.00 97.94 95 MET A CA 1
ATOM 811 C C . MET A 1 95 ? 5.040 -0.845 -16.193 1.00 97.94 95 MET A C 1
ATOM 813 O O . MET A 1 95 ? 4.404 -1.073 -17.223 1.00 97.94 95 MET A O 1
ATOM 817 N N . GLY A 1 96 ? 4.980 0.330 -15.560 1.00 97.75 96 GLY A N 1
ATOM 818 C CA . GLY A 1 96 ? 4.081 1.420 -15.950 1.00 97.75 96 GLY A CA 1
ATOM 819 C C . GLY A 1 96 ? 2.637 1.183 -15.506 1.00 97.75 96 GLY A C 1
ATOM 820 O O . GLY A 1 96 ? 1.705 1.582 -16.196 1.00 97.75 96 GLY A O 1
ATOM 821 N N . THR A 1 97 ? 2.459 0.482 -14.388 1.00 96.88 97 THR A N 1
ATOM 822 C CA . THR A 1 97 ? 1.168 0.086 -13.800 1.00 96.88 97 THR A CA 1
ATOM 823 C C . THR A 1 97 ? 0.959 0.658 -12.392 1.00 96.88 97 THR A C 1
ATOM 825 O O . THR A 1 97 ? -0.025 0.332 -11.732 1.00 96.88 97 THR A O 1
ATOM 828 N N . ASP A 1 98 ? 1.862 1.529 -11.925 1.00 98.31 98 ASP A N 1
ATOM 829 C CA . ASP A 1 98 ? 1.747 2.208 -10.632 1.00 98.31 98 ASP A CA 1
ATOM 830 C C . ASP A 1 98 ? 0.608 3.243 -10.618 1.00 98.31 98 ASP A C 1
ATOM 832 O O . ASP A 1 98 ? 0.441 4.046 -11.535 1.00 98.31 98 ASP A O 1
ATOM 836 N N . MET A 1 99 ? -0.171 3.237 -9.538 1.00 97.56 99 MET A N 1
ATOM 837 C CA . MET A 1 99 ? -1.374 4.050 -9.381 1.00 97.56 99 MET A CA 1
ATOM 838 C C . MET A 1 99 ? -1.117 5.427 -8.749 1.00 97.56 99 MET A C 1
ATOM 840 O O . MET A 1 99 ? -2.042 6.240 -8.729 1.00 97.56 99 MET A O 1
ATOM 844 N N . GLU A 1 100 ? 0.087 5.729 -8.240 1.00 97.12 100 GLU A N 1
ATOM 845 C CA . GLU A 1 100 ? 0.401 7.070 -7.715 1.00 97.12 100 GLU A CA 1
ATOM 846 C C . GLU A 1 100 ? 0.562 8.059 -8.879 1.00 97.12 100 GLU A C 1
ATOM 848 O O . GLU A 1 100 ? -0.330 8.867 -9.130 1.00 97.12 1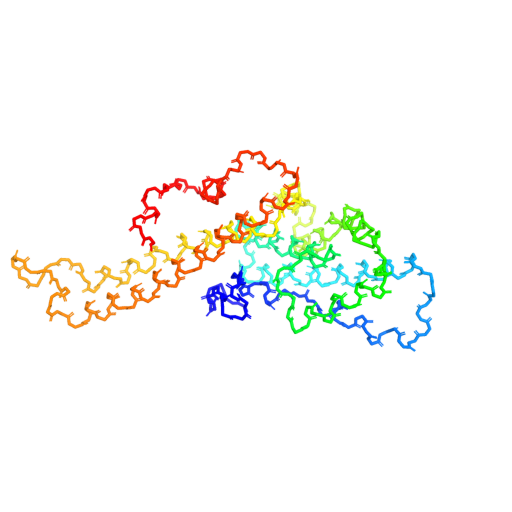00 GLU A O 1
ATOM 853 N N . GLY A 1 101 ? 1.653 7.961 -9.648 1.00 91.56 101 GLY A N 1
ATOM 854 C CA . GLY A 1 101 ? 1.862 8.771 -10.856 1.00 91.56 101 GLY A CA 1
ATOM 855 C C . GLY A 1 101 ? 1.816 10.293 -10.633 1.00 91.56 101 GLY A C 1
ATOM 856 O O . GLY A 1 101 ? 1.291 11.017 -11.480 1.00 91.56 101 GLY A O 1
ATOM 857 N N . ILE A 1 102 ? 2.330 10.791 -9.503 1.00 90.69 102 ILE A N 1
ATOM 858 C CA . ILE A 1 102 ? 2.357 12.221 -9.135 1.00 90.69 102 ILE A CA 1
ATOM 859 C C . ILE A 1 102 ? 3.795 12.677 -8.861 1.00 90.69 102 ILE A C 1
ATOM 861 O O . ILE A 1 102 ? 4.638 11.881 -8.453 1.00 90.69 102 ILE A O 1
ATOM 865 N N . GLY A 1 103 ? 4.084 13.962 -9.098 1.00 94.25 103 GLY A N 1
ATOM 866 C CA . GLY A 1 103 ? 5.371 14.579 -8.761 1.00 94.25 103 GLY A CA 1
ATOM 867 C C . GLY A 1 103 ? 6.557 13.825 -9.366 1.00 94.25 103 GLY A C 1
ATOM 868 O O . GLY A 1 103 ? 6.588 13.573 -10.572 1.00 94.25 103 GLY A O 1
ATOM 869 N N . TYR A 1 104 ? 7.505 13.417 -8.519 1.00 95.56 104 TYR A N 1
ATOM 870 C CA . TYR A 1 104 ? 8.695 12.668 -8.936 1.00 95.56 104 TYR A CA 1
ATOM 871 C C . TYR A 1 104 ? 8.379 11.332 -9.622 1.00 95.56 104 TYR A C 1
ATOM 873 O O . TYR A 1 104 ? 9.120 10.933 -10.517 1.00 95.56 104 TYR A O 1
ATOM 881 N N . SER A 1 105 ? 7.252 10.678 -9.325 1.00 97.00 105 SER A N 1
ATOM 882 C CA . SER A 1 105 ? 6.867 9.451 -10.040 1.00 97.00 105 SER A CA 1
ATOM 883 C C . SER A 1 105 ? 6.557 9.696 -11.517 1.00 97.00 105 SER A C 1
ATOM 885 O O . SER A 1 105 ? 6.824 8.825 -12.342 1.00 97.00 105 SER A O 1
ATOM 887 N N . LYS A 1 106 ? 6.071 10.892 -11.893 1.00 96.25 106 LYS A N 1
ATOM 888 C CA . LYS A 1 106 ? 5.927 11.264 -13.314 1.00 96.25 106 LYS A CA 1
ATOM 889 C C . LYS A 1 106 ? 7.287 11.433 -13.991 1.00 96.25 106 LYS A C 1
ATOM 891 O O . LYS A 1 106 ? 7.449 11.035 -15.141 1.00 96.25 106 LYS A O 1
ATOM 896 N N . VAL A 1 107 ? 8.269 11.987 -13.275 1.00 95.31 107 VAL A N 1
ATOM 897 C CA . VAL A 1 107 ? 9.651 12.114 -13.767 1.00 95.31 107 VAL A CA 1
ATOM 898 C C . VAL A 1 107 ? 10.251 10.729 -14.014 1.00 95.31 107 VAL A C 1
ATOM 900 O O . VAL A 1 107 ? 10.789 10.474 -15.089 1.00 95.31 107 VAL A O 1
ATOM 903 N N . VAL A 1 108 ? 10.086 9.804 -13.063 1.00 96.75 108 VAL A N 1
ATOM 904 C CA . VAL A 1 108 ? 10.541 8.413 -13.207 1.00 96.75 108 VAL A CA 1
ATOM 905 C C . VAL A 1 108 ? 9.857 7.715 -14.387 1.00 96.75 108 VAL A C 1
ATOM 907 O O . VAL A 1 108 ? 10.537 7.068 -15.181 1.00 96.75 108 VAL A O 1
ATOM 910 N N . GLU A 1 109 ? 8.543 7.875 -14.563 1.00 97.38 109 GLU A N 1
ATOM 911 C CA . GLU A 1 109 ? 7.829 7.310 -15.718 1.00 97.38 109 GLU A CA 1
ATOM 912 C C . GLU A 1 109 ? 8.380 7.842 -17.051 1.00 97.38 109 GLU A C 1
ATOM 914 O O . GLU A 1 109 ? 8.616 7.061 -17.974 1.00 97.38 109 GLU A O 1
ATOM 919 N N . ASN A 1 110 ? 8.668 9.142 -17.149 1.00 94.00 110 ASN A N 1
ATOM 920 C CA . ASN A 1 110 ? 9.272 9.727 -18.348 1.00 94.00 110 ASN A CA 1
ATOM 921 C C . ASN A 1 110 ? 10.682 9.176 -18.619 1.00 94.00 110 ASN A C 1
ATOM 923 O O . ASN A 1 110 ? 11.014 8.873 -19.768 1.00 94.00 110 ASN A O 1
ATOM 927 N N . ASN A 1 111 ? 11.488 8.960 -17.575 1.00 92.69 111 ASN A N 1
ATOM 928 C CA . ASN A 1 111 ? 12.799 8.316 -17.702 1.00 92.69 111 ASN A CA 1
ATOM 929 C C . ASN A 1 111 ? 12.682 6.895 -18.251 1.00 92.69 111 ASN A C 1
ATOM 931 O O . ASN A 1 111 ? 13.447 6.491 -19.126 1.00 92.69 111 ASN A O 1
ATOM 935 N N . LEU A 1 112 ? 11.701 6.131 -17.772 1.00 95.25 112 LEU A N 1
ATOM 936 C CA . LEU A 1 112 ? 11.459 4.776 -18.256 1.00 95.25 112 LEU A CA 1
A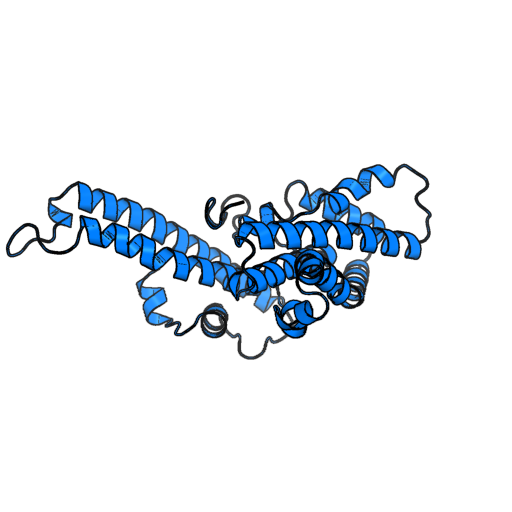TOM 937 C C . LEU A 1 112 ? 10.968 4.785 -19.708 1.00 95.25 112 LEU A C 1
ATOM 939 O O . LEU A 1 112 ? 11.455 3.991 -20.512 1.00 95.25 112 LEU A O 1
ATOM 943 N N . ARG A 1 113 ? 10.090 5.719 -20.090 1.00 93.38 113 ARG A N 1
ATOM 944 C CA . ARG A 1 113 ? 9.680 5.906 -21.494 1.00 93.38 113 ARG A CA 1
ATOM 945 C C . ARG A 1 113 ? 10.859 6.230 -22.402 1.00 93.38 113 ARG A C 1
ATOM 947 O O . ARG A 1 113 ? 10.949 5.666 -23.488 1.00 93.38 113 ARG A O 1
ATOM 954 N N . SER A 1 114 ? 11.803 7.059 -21.954 1.00 89.94 114 SER A N 1
ATOM 955 C CA . SER A 1 114 ? 12.988 7.373 -22.759 1.00 89.94 114 SER A CA 1
ATOM 956 C C . SER A 1 114 ? 13.872 6.141 -22.989 1.00 89.94 114 SER A C 1
ATOM 958 O O . SER A 1 114 ? 14.513 6.047 -24.035 1.00 89.94 114 SER A O 1
ATOM 960 N N . ILE A 1 115 ? 13.927 5.201 -22.035 1.00 90.44 115 ILE A N 1
ATOM 961 C CA . ILE A 1 115 ? 14.741 3.973 -22.107 1.00 90.44 115 ILE A CA 1
ATOM 962 C C . ILE A 1 115 ? 14.056 2.885 -22.934 1.00 90.44 115 ILE A C 1
ATOM 964 O O . ILE A 1 115 ? 14.707 2.217 -23.737 1.00 90.44 115 ILE A O 1
ATOM 968 N N . PHE A 1 116 ? 12.760 2.669 -22.711 1.00 92.69 116 PHE A N 1
ATOM 969 C CA . PHE A 1 116 ? 12.026 1.543 -23.288 1.00 92.69 116 PHE A CA 1
ATOM 970 C C . PHE A 1 116 ? 11.245 1.893 -24.554 1.00 92.69 116 PHE A C 1
ATOM 972 O O . PHE A 1 116 ? 10.820 0.963 -25.242 1.00 92.69 116 PHE A O 1
ATOM 979 N N . GLY A 1 117 ? 11.084 3.178 -24.874 1.00 91.31 117 GLY A N 1
ATOM 980 C CA . GLY A 1 117 ? 10.235 3.671 -25.955 1.00 91.31 117 GLY A CA 1
ATOM 981 C C . GLY A 1 117 ? 8.779 3.867 -25.525 1.00 91.31 117 GLY A C 1
ATOM 982 O O . GLY A 1 117 ? 8.393 3.565 -24.394 1.00 91.31 117 GLY A O 1
ATOM 983 N N . THR A 1 118 ? 7.971 4.380 -26.453 1.00 94.69 118 THR A N 1
ATOM 984 C CA . THR A 1 118 ? 6.533 4.651 -26.270 1.00 94.69 118 THR A CA 1
ATOM 985 C C . THR A 1 118 ? 5.652 3.943 -27.300 1.00 94.69 118 THR A C 1
ATOM 987 O O . THR A 1 118 ? 4.458 4.216 -27.356 1.00 94.69 118 THR A O 1
ATOM 990 N N . ASP A 1 119 ? 6.215 3.053 -28.122 1.00 95.25 119 ASP A N 1
ATOM 991 C CA . ASP A 1 119 ? 5.437 2.194 -29.019 1.00 95.25 119 ASP A CA 1
ATOM 992 C C . ASP A 1 119 ? 4.603 1.170 -28.238 1.00 95.25 119 ASP A C 1
ATOM 994 O O . ASP A 1 119 ? 4.863 0.877 -27.069 1.00 95.25 119 ASP A O 1
ATOM 998 N N . GLU A 1 120 ? 3.631 0.563 -28.913 1.00 94.38 120 GLU A N 1
ATOM 999 C CA . GLU A 1 120 ? 2.676 -0.387 -28.328 1.00 94.38 120 GLU A CA 1
ATOM 1000 C C . GLU A 1 120 ? 3.345 -1.578 -27.617 1.00 94.38 120 GLU A C 1
ATOM 1002 O O . GLU A 1 120 ? 2.809 -2.117 -26.648 1.00 94.38 120 GLU A O 1
ATOM 1007 N N . LYS A 1 121 ? 4.554 -1.975 -28.040 1.00 95.94 121 LYS A N 1
ATOM 1008 C CA . LYS A 1 121 ? 5.299 -3.090 -27.434 1.00 95.94 121 LYS A CA 1
ATOM 1009 C C . LYS A 1 121 ? 6.173 -2.658 -26.250 1.00 95.94 121 LYS A C 1
ATOM 1011 O O . LYS A 1 121 ? 6.745 -3.518 -25.573 1.00 95.94 121 LYS A O 1
ATOM 1016 N N . ALA A 1 122 ? 6.286 -1.361 -25.953 1.00 94.94 122 ALA A N 1
ATOM 1017 C CA . ALA A 1 122 ? 7.126 -0.851 -24.870 1.00 94.94 122 ALA A CA 1
ATOM 1018 C C . ALA A 1 122 ? 6.711 -1.401 -23.498 1.00 94.94 122 ALA A C 1
ATOM 1020 O O . ALA A 1 122 ? 7.569 -1.827 -22.720 1.00 94.94 122 ALA A O 1
ATOM 1021 N N . GLN A 1 123 ? 5.407 -1.481 -23.219 1.00 95.44 123 GLN A N 1
ATOM 1022 C CA . GLN A 1 123 ? 4.898 -2.016 -21.953 1.00 95.44 123 GLN A CA 1
ATOM 1023 C C . GLN A 1 123 ? 5.237 -3.507 -21.780 1.00 95.44 123 GLN A C 1
ATOM 1025 O O . GLN A 1 123 ? 5.660 -3.936 -20.704 1.00 95.44 123 GLN A O 1
ATOM 1030 N N . GLN A 1 124 ? 5.151 -4.297 -22.856 1.00 96.88 124 GLN A N 1
ATOM 1031 C CA . GLN A 1 124 ? 5.550 -5.706 -22.839 1.00 96.88 124 GLN A CA 1
ATOM 1032 C C . GLN A 1 124 ? 7.053 -5.863 -22.570 1.00 96.88 124 GLN A C 1
ATOM 1034 O O . GLN A 1 124 ? 7.441 -6.689 -21.741 1.00 96.88 124 GLN A O 1
ATOM 1039 N N . ARG A 1 125 ? 7.900 -5.034 -23.199 1.00 97.19 125 ARG A N 1
ATOM 1040 C CA . ARG A 1 125 ? 9.355 -5.035 -22.956 1.00 97.19 125 ARG A CA 1
ATOM 1041 C C . ARG A 1 125 ? 9.703 -4.648 -21.517 1.00 97.19 125 ARG A C 1
ATOM 1043 O O . ARG A 1 125 ? 10.600 -5.252 -20.930 1.00 97.19 125 ARG A O 1
ATOM 1050 N N . ARG A 1 126 ? 8.990 -3.679 -20.929 1.00 98.06 126 ARG A N 1
ATOM 1051 C CA . ARG A 1 126 ? 9.124 -3.299 -19.509 1.00 98.06 126 ARG A CA 1
ATOM 1052 C C . ARG A 1 126 ? 8.772 -4.470 -18.585 1.00 98.06 126 ARG A C 1
ATOM 1054 O O . ARG A 1 126 ? 9.542 -4.794 -17.683 1.00 98.06 126 ARG A O 1
ATOM 1061 N N . LYS A 1 127 ? 7.662 -5.167 -18.859 1.00 97.38 127 LYS A N 1
ATOM 1062 C CA . LYS A 1 127 ? 7.229 -6.359 -18.108 1.00 97.38 127 LYS A CA 1
ATOM 1063 C C . LYS A 1 127 ? 8.228 -7.518 -18.197 1.00 97.38 127 LYS A C 1
ATOM 1065 O O . LYS A 1 127 ? 8.520 -8.143 -17.179 1.00 97.38 127 LYS A O 1
ATOM 1070 N N . GLN A 1 128 ? 8.770 -7.797 -19.382 1.00 97.88 128 GLN A N 1
ATOM 1071 C CA . GLN A 1 128 ? 9.821 -8.808 -19.571 1.00 97.88 128 GLN A CA 1
ATOM 1072 C C . GLN A 1 128 ? 11.073 -8.462 -18.758 1.00 97.88 128 GLN A C 1
ATOM 1074 O O . GLN A 1 128 ? 11.526 -9.272 -17.952 1.00 97.88 128 GLN A O 1
ATOM 1079 N N . TRP A 1 129 ? 11.556 -7.221 -18.872 1.00 98.25 129 TRP A N 1
ATOM 1080 C CA . TRP A 1 129 ? 12.727 -6.760 -18.126 1.00 98.25 129 TRP A CA 1
ATOM 1081 C C . TRP A 1 129 ? 12.533 -6.853 -16.606 1.00 98.25 129 TRP A C 1
ATOM 1083 O O . TRP A 1 129 ? 13.447 -7.265 -15.888 1.00 98.25 129 TRP A O 1
ATOM 1093 N N . TRP A 1 130 ? 11.341 -6.511 -16.100 1.00 98.25 130 TRP A N 1
ATOM 1094 C CA . TRP A 1 130 ? 11.019 -6.672 -14.681 1.00 98.25 130 TRP A CA 1
ATOM 1095 C C . TRP A 1 130 ? 11.044 -8.142 -14.257 1.00 98.25 130 TRP A C 1
ATOM 1097 O O . TRP A 1 130 ? 11.646 -8.472 -13.237 1.00 98.25 130 TRP A O 1
ATOM 1107 N N . ASN A 1 131 ? 10.453 -9.042 -15.048 1.00 97.00 131 ASN A N 1
ATOM 1108 C CA . ASN A 1 131 ? 10.457 -10.475 -14.752 1.00 97.00 131 ASN A CA 1
ATOM 1109 C C . ASN A 1 131 ? 11.869 -11.066 -14.665 1.00 97.00 131 ASN A C 1
ATOM 1111 O O . ASN A 1 131 ? 12.118 -11.884 -13.782 1.00 97.00 131 ASN A O 1
ATOM 1115 N N . GLU A 1 132 ? 12.787 -10.607 -15.514 1.00 97.38 132 GLU A N 1
ATOM 1116 C CA . GLU A 1 132 ? 14.202 -10.999 -15.488 1.00 97.38 132 GLU A CA 1
ATOM 1117 C C . GLU A 1 132 ? 14.983 -10.376 -14.317 1.00 97.38 132 GLU A C 1
ATOM 1119 O O . GLU A 1 132 ? 16.024 -10.892 -13.914 1.00 97.38 132 GLU A O 1
ATOM 1124 N N . SER A 1 133 ? 14.505 -9.260 -13.757 1.00 97.44 133 SER A N 1
ATOM 1125 C CA . SER A 1 133 ? 15.266 -8.456 -12.788 1.00 97.44 133 SER A CA 1
ATOM 1126 C C . SER A 1 133 ? 14.754 -8.558 -11.348 1.00 97.44 133 SER A C 1
ATOM 1128 O O . SER A 1 133 ? 15.540 -8.402 -10.414 1.00 97.44 133 SER A O 1
ATOM 1130 N N . LYS A 1 134 ? 13.467 -8.855 -11.129 1.00 97.06 134 LYS A N 1
ATOM 1131 C CA . LYS A 1 134 ? 12.789 -8.782 -9.819 1.00 97.06 134 LYS A CA 1
ATOM 1132 C C . LYS A 1 134 ? 13.476 -9.562 -8.693 1.00 97.06 134 LYS A C 1
ATOM 1134 O O . LYS A 1 134 ? 13.537 -9.076 -7.567 1.00 97.06 134 LYS A O 1
ATOM 1139 N N . ALA A 1 135 ? 14.061 -10.727 -8.984 1.00 96.81 135 ALA A N 1
ATOM 1140 C CA . ALA A 1 135 ? 14.807 -11.514 -7.996 1.00 96.81 135 ALA A CA 1
ATOM 1141 C C . ALA A 1 135 ? 16.113 -10.826 -7.557 1.00 96.81 135 ALA A C 1
ATOM 1143 O O . ALA A 1 135 ? 16.484 -10.864 -6.380 1.00 96.81 135 ALA A O 1
ATOM 1144 N N . GLN A 1 136 ? 16.793 -10.151 -8.488 1.00 97.31 136 GLN A N 1
ATOM 1145 C CA . GLN A 1 136 ? 17.993 -9.368 -8.194 1.00 97.31 136 GLN A CA 1
ATOM 1146 C C . GLN A 1 136 ? 17.632 -8.131 -7.362 1.00 97.31 136 GLN A C 1
ATOM 1148 O O . GLN A 1 136 ? 18.334 -7.819 -6.402 1.00 97.31 136 GLN A O 1
ATOM 1153 N N . ILE A 1 137 ? 16.506 -7.478 -7.675 1.00 98.44 137 ILE A N 1
ATOM 1154 C CA . ILE A 1 137 ? 16.012 -6.316 -6.920 1.00 98.44 137 ILE A CA 1
ATOM 1155 C C . ILE A 1 137 ? 15.609 -6.717 -5.498 1.00 98.44 137 ILE A C 1
ATOM 1157 O O . ILE A 1 137 ? 16.036 -6.077 -4.541 1.00 98.44 137 ILE A O 1
ATOM 1161 N N . TRP A 1 138 ? 14.890 -7.829 -5.326 1.00 98.00 138 TRP A N 1
ATOM 1162 C CA . TRP A 1 138 ? 14.593 -8.378 -4.000 1.00 98.00 138 TRP A CA 1
ATOM 1163 C C . TRP A 1 138 ? 15.870 -8.666 -3.197 1.00 98.00 138 TRP A C 1
ATOM 1165 O O . TRP A 1 138 ? 15.985 -8.281 -2.033 1.00 98.00 138 TRP A O 1
ATOM 1175 N N . THR A 1 139 ? 16.866 -9.293 -3.832 1.00 95.69 139 THR A N 1
ATOM 1176 C CA . THR A 1 139 ? 18.158 -9.580 -3.189 1.00 95.69 139 THR A CA 1
ATOM 1177 C C . THR A 1 139 ? 18.867 -8.293 -2.754 1.00 95.69 139 THR A C 1
ATOM 1179 O O . THR A 1 139 ? 19.489 -8.274 -1.691 1.00 95.69 139 THR A O 1
ATOM 1182 N N . ALA A 1 140 ? 18.746 -7.214 -3.535 1.00 97.81 140 ALA A N 1
ATOM 1183 C CA . ALA A 1 140 ? 19.270 -5.900 -3.181 1.00 97.81 140 ALA A CA 1
ATOM 1184 C C . ALA A 1 140 ? 18.559 -5.308 -1.956 1.00 97.81 140 ALA A C 1
ATOM 1186 O O . ALA A 1 140 ? 19.237 -4.892 -1.021 1.00 97.81 140 ALA A O 1
ATOM 1187 N N . MET A 1 141 ? 17.222 -5.355 -1.891 1.00 98.31 141 MET A N 1
ATOM 1188 C CA . MET A 1 141 ? 16.475 -4.907 -0.702 1.00 98.31 141 MET A CA 1
ATOM 1189 C C . MET A 1 141 ? 16.876 -5.685 0.560 1.00 98.31 141 MET A C 1
ATOM 1191 O O . MET A 1 141 ? 16.949 -5.137 1.657 1.00 98.31 141 MET A O 1
ATOM 1195 N N . MET A 1 142 ? 17.204 -6.968 0.416 1.00 96.88 142 MET A N 1
ATOM 1196 C CA . MET A 1 142 ? 17.649 -7.808 1.529 1.00 96.88 142 MET A CA 1
ATOM 1197 C C . MET A 1 142 ? 19.137 -7.639 1.885 1.00 96.88 142 MET A C 1
ATOM 1199 O O . MET A 1 142 ? 19.627 -8.308 2.801 1.00 96.88 142 MET A O 1
ATOM 1203 N N . TYR A 1 143 ? 19.875 -6.751 1.209 1.00 96.19 143 TYR A N 1
ATOM 1204 C CA . TYR A 1 143 ? 21.319 -6.595 1.389 1.00 96.19 143 TYR A CA 1
ATOM 1205 C C . TYR A 1 143 ? 21.717 -6.248 2.831 1.00 96.19 143 TYR A C 1
ATOM 1207 O O . TYR A 1 143 ? 22.642 -6.861 3.367 1.00 96.19 143 TYR A O 1
ATOM 1215 N N . SER A 1 144 ? 20.999 -5.345 3.509 1.00 94.56 144 SER A N 1
ATOM 1216 C CA . SER A 1 144 ? 21.290 -4.996 4.912 1.00 94.56 144 SER A CA 1
ATOM 1217 C C . SER A 1 144 ? 21.107 -6.174 5.871 1.00 94.56 144 SER A C 1
ATOM 1219 O O . SER A 1 144 ? 21.892 -6.341 6.808 1.00 94.56 144 SER A O 1
ATOM 1221 N N . VAL A 1 145 ? 20.124 -7.041 5.609 1.00 93.69 145 VAL A N 1
ATOM 1222 C CA . VAL A 1 145 ? 19.925 -8.286 6.366 1.00 93.69 145 VAL A CA 1
ATOM 1223 C C . VAL A 1 145 ? 21.060 -9.264 6.064 1.00 93.69 145 VAL A C 1
ATOM 1225 O O . VAL A 1 145 ? 21.662 -9.810 6.987 1.00 93.69 145 VAL A O 1
ATOM 1228 N N . LYS A 1 146 ? 21.421 -9.432 4.785 1.00 92.81 146 LYS A N 1
ATOM 1229 C CA . LYS A 1 146 ? 22.547 -10.271 4.346 1.00 92.81 146 LYS A CA 1
ATOM 1230 C C . LYS A 1 146 ? 23.872 -9.842 4.969 1.00 92.81 146 LYS A C 1
ATOM 1232 O O . LYS A 1 146 ? 24.639 -10.698 5.397 1.00 92.81 146 LYS A O 1
ATOM 1237 N N . LYS A 1 147 ? 24.143 -8.540 5.077 1.00 92.88 147 LYS A N 1
ATOM 1238 C CA . LYS A 1 147 ? 25.369 -8.022 5.704 1.00 92.88 147 LYS A CA 1
ATOM 1239 C C . LYS A 1 147 ? 25.498 -8.462 7.168 1.00 92.88 147 LYS A C 1
ATOM 1241 O O . LYS A 1 147 ? 26.608 -8.697 7.631 1.00 92.88 147 LYS A O 1
ATOM 1246 N N . ARG A 1 148 ? 24.375 -8.605 7.879 1.00 89.94 148 ARG A N 1
ATOM 1247 C CA . ARG A 1 148 ? 24.334 -9.002 9.297 1.00 89.94 148 ARG A CA 1
ATOM 1248 C C . ARG A 1 148 ? 24.246 -10.513 9.502 1.00 89.94 148 ARG A C 1
ATOM 1250 O O . ARG A 1 148 ? 24.917 -11.048 10.374 1.00 89.94 148 ARG A O 1
ATOM 1257 N N . LEU A 1 149 ? 23.432 -11.201 8.702 1.00 90.06 149 LEU A N 1
ATOM 1258 C CA . LEU A 1 149 ? 23.104 -12.623 8.877 1.00 90.06 149 LEU A CA 1
ATOM 1259 C C . LEU A 1 149 ? 23.811 -13.556 7.879 1.00 90.06 149 LEU A C 1
ATOM 1261 O O . LEU A 1 149 ? 23.588 -14.769 7.896 1.00 90.06 149 LEU A O 1
ATOM 1265 N N . LYS A 1 150 ? 24.664 -13.012 7.001 1.00 89.50 150 LYS A N 1
ATOM 1266 C CA . LYS A 1 150 ? 25.338 -13.735 5.910 1.00 89.50 150 LYS A CA 1
ATOM 1267 C C . LYS A 1 150 ? 24.319 -14.556 5.108 1.00 89.50 150 LYS A C 1
ATOM 1269 O O . LYS A 1 150 ? 23.247 -14.048 4.798 1.00 89.50 150 LYS A O 1
ATOM 1274 N N . GLY A 1 151 ? 24.621 -15.813 4.774 1.00 79.75 151 GLY A N 1
ATOM 1275 C CA . GLY A 1 151 ? 23.757 -16.682 3.964 1.00 79.75 151 GLY A CA 1
ATOM 1276 C C . GLY A 1 151 ? 22.377 -16.984 4.565 1.00 79.75 151 GLY A C 1
ATOM 1277 O O . GLY A 1 151 ? 21.467 -17.336 3.822 1.00 79.75 151 GLY A O 1
ATOM 1278 N N . LYS A 1 152 ? 22.169 -16.785 5.877 1.00 83.38 152 LYS A N 1
ATOM 1279 C CA . LYS A 1 152 ? 20.880 -17.070 6.533 1.00 83.38 152 LYS A CA 1
ATOM 1280 C C . LYS A 1 152 ? 19.769 -16.075 6.167 1.00 83.38 152 LYS A C 1
ATOM 1282 O O . LYS A 1 152 ? 18.606 -16.343 6.450 1.00 83.38 152 LYS A O 1
ATOM 1287 N N . PHE A 1 153 ? 20.098 -14.959 5.509 1.00 82.06 153 PHE A N 1
ATOM 1288 C CA . PHE A 1 153 ? 19.126 -13.928 5.121 1.00 82.06 153 PHE A CA 1
ATOM 1289 C C . PHE A 1 153 ? 17.995 -14.451 4.225 1.00 82.06 153 PHE A C 1
ATOM 1291 O O . PHE A 1 153 ? 16.883 -13.928 4.280 1.00 82.06 153 PHE A O 1
ATOM 1298 N N . ILE A 1 154 ? 18.277 -15.483 3.421 1.00 78.19 154 ILE A N 1
ATOM 1299 C CA . ILE A 1 154 ? 17.336 -16.036 2.443 1.00 78.19 154 ILE A CA 1
ATOM 1300 C C . ILE A 1 154 ? 16.105 -16.672 3.103 1.00 78.19 154 ILE A C 1
ATOM 1302 O O . ILE A 1 154 ? 15.049 -16.756 2.485 1.00 78.19 154 ILE A O 1
ATOM 1306 N N . TRP A 1 155 ? 16.230 -17.071 4.372 1.00 81.88 155 TRP A N 1
ATOM 1307 C CA . TRP A 1 155 ? 15.168 -17.714 5.144 1.00 81.88 155 TRP A CA 1
ATOM 1308 C C . TRP A 1 155 ? 14.294 -16.727 5.923 1.00 81.88 155 TRP A C 1
ATOM 1310 O O . TRP A 1 155 ? 13.246 -17.120 6.424 1.00 81.88 155 TRP A O 1
ATOM 1320 N N . ILE A 1 156 ? 14.701 -15.456 6.027 1.00 88.94 156 ILE A N 1
ATOM 1321 C CA . ILE A 1 156 ? 13.960 -14.441 6.791 1.00 88.94 156 ILE A CA 1
ATOM 1322 C C . ILE A 1 156 ? 12.665 -14.071 6.069 1.00 88.94 156 ILE A C 1
ATOM 1324 O O . ILE A 1 156 ? 11.578 -14.190 6.627 1.00 88.94 156 ILE A O 1
ATOM 1328 N N . CYS A 1 157 ? 12.782 -13.657 4.807 1.00 90.44 157 CYS A N 1
ATOM 1329 C CA . CYS A 1 157 ? 11.646 -13.346 3.951 1.00 90.44 157 CYS A CA 1
ATOM 1330 C C . CYS A 1 157 ? 11.673 -14.294 2.756 1.00 90.44 157 CYS A C 1
ATOM 1332 O O . CYS A 1 157 ? 12.684 -14.406 2.072 1.00 90.44 157 CYS A O 1
ATOM 1334 N N . LYS A 1 158 ? 10.567 -14.986 2.487 1.00 88.50 158 LYS A N 1
ATOM 1335 C CA . LYS A 1 158 ? 10.511 -15.976 1.406 1.00 88.50 158 LYS A CA 1
ATOM 1336 C C . LYS A 1 158 ? 10.494 -15.283 0.037 1.00 88.50 158 LYS A C 1
ATOM 1338 O O . LYS A 1 158 ? 9.537 -14.573 -0.280 1.00 88.50 158 LYS A O 1
ATOM 1343 N N . ILE A 1 159 ? 11.523 -15.511 -0.785 1.00 88.50 159 ILE A N 1
ATOM 1344 C CA . ILE A 1 159 ? 11.659 -14.878 -2.111 1.00 88.50 159 ILE A CA 1
ATOM 1345 C C . ILE A 1 159 ? 10.462 -15.164 -3.022 1.00 88.50 159 ILE A C 1
ATOM 1347 O O . ILE A 1 159 ? 9.935 -14.240 -3.633 1.00 88.50 159 ILE A O 1
ATOM 1351 N N . ASN A 1 160 ? 9.986 -16.413 -3.065 1.00 85.88 160 ASN A N 1
ATOM 1352 C CA . ASN A 1 160 ? 8.875 -16.843 -3.920 1.00 85.88 160 ASN A CA 1
ATOM 1353 C C . ASN A 1 160 ? 7.567 -16.098 -3.611 1.00 85.88 160 ASN A C 1
ATOM 1355 O O . ASN A 1 160 ? 6.770 -15.868 -4.513 1.00 85.88 160 ASN A O 1
ATOM 1359 N N . VAL A 1 161 ? 7.370 -15.679 -2.358 1.00 84.56 161 VAL A N 1
ATOM 1360 C CA . VAL A 1 161 ? 6.216 -14.866 -1.953 1.00 84.56 161 VAL A CA 1
ATOM 1361 C C . VAL A 1 161 ? 6.401 -13.404 -2.366 1.00 84.56 161 VAL A C 1
ATOM 1363 O O . VAL A 1 161 ? 5.443 -12.761 -2.784 1.00 84.56 161 VAL A O 1
ATOM 1366 N N . ALA A 1 162 ? 7.619 -12.870 -2.253 1.00 81.56 162 ALA A N 1
ATOM 1367 C CA . ALA A 1 162 ? 7.899 -11.467 -2.546 1.00 81.56 162 ALA A CA 1
ATOM 1368 C C . ALA A 1 162 ? 7.893 -11.151 -4.052 1.00 81.56 162 ALA A C 1
ATOM 1370 O O . ALA A 1 162 ? 7.385 -10.109 -4.448 1.00 81.56 162 ALA A O 1
ATOM 1371 N N . VAL A 1 163 ? 8.431 -12.041 -4.895 1.00 86.88 163 VAL A N 1
ATOM 1372 C CA . VAL A 1 163 ? 8.544 -11.822 -6.354 1.00 86.88 163 VAL A CA 1
ATOM 1373 C C . VAL A 1 163 ? 7.295 -12.232 -7.143 1.00 86.88 163 VAL A C 1
ATOM 1375 O O . VAL A 1 163 ? 7.285 -12.124 -8.378 1.00 86.88 163 VAL A O 1
ATOM 1378 N N . ASN A 1 164 ? 6.266 -12.737 -6.454 1.00 88.50 164 ASN A N 1
ATOM 1379 C CA . ASN A 1 164 ? 4.992 -13.054 -7.078 1.00 88.50 164 ASN A CA 1
ATOM 1380 C C . ASN A 1 164 ? 4.318 -11.757 -7.542 1.00 88.50 164 ASN A C 1
ATOM 1382 O O . ASN A 1 164 ? 4.142 -10.826 -6.756 1.00 88.50 164 ASN A O 1
ATOM 1386 N N . ILE A 1 165 ? 3.973 -11.695 -8.828 1.00 85.75 165 ILE A N 1
ATOM 1387 C CA . ILE A 1 165 ? 3.354 -10.507 -9.409 1.00 85.75 165 ILE A CA 1
ATOM 1388 C C . ILE A 1 165 ? 1.857 -10.599 -9.153 1.00 85.75 165 ILE A C 1
ATOM 1390 O O . ILE A 1 165 ? 1.183 -11.495 -9.646 1.00 85.75 165 ILE A O 1
ATOM 1394 N N . GLU A 1 166 ? 1.364 -9.645 -8.382 1.00 91.50 166 GLU A N 1
ATOM 1395 C CA . GLU A 1 166 ? -0.039 -9.464 -8.035 1.00 91.50 166 GLU A CA 1
ATOM 1396 C C . GLU A 1 166 ? -0.388 -8.000 -8.340 1.00 91.50 166 GLU A C 1
ATOM 1398 O O . GLU A 1 166 ? 0.493 -7.152 -8.158 1.00 91.50 166 GLU A O 1
ATOM 1403 N N . PRO A 1 167 ? -1.605 -7.665 -8.791 1.00 95.19 167 PRO A N 1
ATOM 1404 C CA . PRO A 1 167 ? -1.951 -6.288 -9.136 1.00 95.19 167 PRO A CA 1
ATOM 1405 C C . PR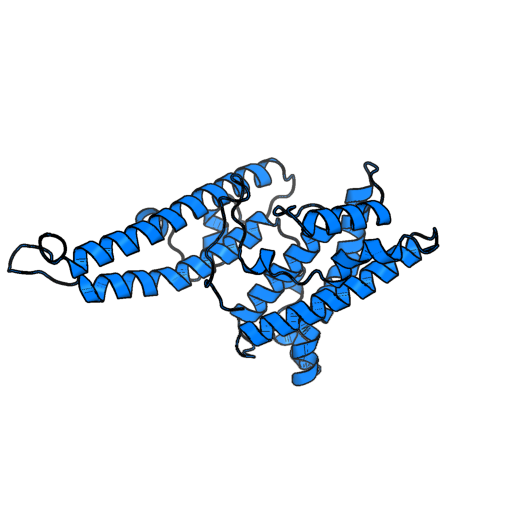O A 1 167 ? -1.759 -5.341 -7.949 1.00 95.19 167 PRO A C 1
ATOM 1407 O O . PRO A 1 167 ? -1.998 -5.714 -6.796 1.00 95.19 167 PRO A O 1
ATOM 1410 N N . GLN A 1 168 ? -1.347 -4.096 -8.207 1.00 97.31 168 GLN A N 1
ATOM 1411 C CA . GLN A 1 168 ? -0.996 -3.168 -7.127 1.00 97.31 168 GLN A CA 1
ATOM 1412 C C . GLN A 1 168 ? -2.138 -2.959 -6.126 1.00 97.31 168 GLN A C 1
ATOM 1414 O O . GLN A 1 168 ? -1.893 -2.910 -4.920 1.00 97.31 168 GLN A O 1
ATOM 1419 N N . ILE A 1 169 ? -3.387 -2.882 -6.598 1.00 97.88 169 ILE A N 1
ATOM 1420 C CA . ILE A 1 169 ? -4.543 -2.684 -5.717 1.00 97.88 169 ILE A CA 1
ATOM 1421 C C . ILE A 1 169 ? -4.747 -3.846 -4.741 1.00 97.88 169 ILE A C 1
ATOM 1423 O O . ILE A 1 169 ? -5.087 -3.614 -3.585 1.00 97.88 169 ILE A O 1
ATOM 1427 N N . TYR A 1 170 ? -4.447 -5.080 -5.149 1.00 97.38 170 TYR A N 1
ATOM 1428 C CA . TYR A 1 170 ? -4.574 -6.245 -4.278 1.00 97.38 170 TYR A CA 1
ATOM 1429 C C . TYR A 1 170 ? -3.561 -6.154 -3.136 1.00 97.38 170 TYR A C 1
ATOM 1431 O O . TYR A 1 170 ? -3.908 -6.314 -1.968 1.00 97.38 170 TYR A O 1
ATOM 1439 N N . ARG A 1 171 ? -2.306 -5.818 -3.459 1.00 97.75 171 ARG A N 1
ATOM 1440 C CA . ARG A 1 171 ? -1.247 -5.642 -2.456 1.00 97.75 171 ARG A CA 1
ATOM 1441 C C . ARG A 1 171 ? -1.542 -4.477 -1.512 1.00 97.75 171 ARG A C 1
ATOM 1443 O O . ARG A 1 171 ? -1.299 -4.603 -0.318 1.00 97.75 171 ARG A O 1
ATOM 1450 N N . ARG A 1 172 ? -2.114 -3.380 -2.020 1.00 98.50 172 ARG A N 1
ATOM 1451 C CA . ARG A 1 172 ? -2.542 -2.243 -1.191 1.00 98.50 172 ARG A CA 1
ATOM 1452 C C . ARG A 1 172 ? -3.688 -2.607 -0.253 1.00 98.50 172 ARG A C 1
ATOM 1454 O O . ARG A 1 172 ? -3.635 -2.204 0.896 1.00 98.50 172 ARG A O 1
ATOM 1461 N N . ILE A 1 173 ? -4.663 -3.410 -0.683 1.00 98.69 173 ILE A N 1
ATOM 1462 C CA . ILE A 1 173 ? -5.720 -3.912 0.213 1.00 98.69 173 ILE A CA 1
ATOM 1463 C C . ILE A 1 173 ? -5.122 -4.779 1.330 1.00 98.69 173 ILE A C 1
ATOM 1465 O O . ILE A 1 173 ? -5.498 -4.626 2.489 1.00 98.69 173 ILE A O 1
ATOM 1469 N N . ARG A 1 174 ? -4.141 -5.638 1.012 1.00 98.56 174 ARG A N 1
ATOM 1470 C CA . ARG A 1 174 ? -3.404 -6.417 2.026 1.00 98.56 174 ARG A CA 1
ATOM 1471 C C . ARG A 1 174 ? -2.683 -5.511 3.026 1.00 98.56 174 ARG A C 1
ATOM 1473 O O . ARG A 1 174 ? -2.752 -5.753 4.225 1.00 98.56 174 ARG A O 1
ATOM 1480 N N . GLU A 1 175 ? -1.986 -4.483 2.545 1.00 98.62 175 GLU A N 1
ATOM 1481 C CA . GLU A 1 175 ? -1.292 -3.503 3.390 1.00 98.62 175 GLU A CA 1
ATOM 1482 C C . GLU A 1 175 ? -2.283 -2.722 4.270 1.00 98.62 175 GLU A C 1
ATOM 1484 O O . GLU A 1 175 ? -2.115 -2.682 5.487 1.00 98.62 175 GLU A O 1
ATOM 1489 N N . TRP A 1 176 ? -3.361 -2.202 3.678 1.00 98.81 176 TRP A N 1
ATOM 1490 C CA . TRP A 1 176 ? -4.405 -1.442 4.367 1.00 98.81 176 TRP A CA 1
ATOM 1491 C C . TRP A 1 176 ? -5.100 -2.267 5.450 1.00 98.81 176 TRP A C 1
ATOM 1493 O O . TRP A 1 176 ? -5.248 -1.798 6.574 1.00 98.81 176 TRP A O 1
ATOM 1503 N N . GLY A 1 177 ? -5.456 -3.522 5.157 1.00 98.62 177 GLY A N 1
ATOM 1504 C CA . GLY A 1 177 ? -6.079 -4.413 6.134 1.00 98.62 177 GLY A CA 1
ATOM 1505 C C . GLY A 1 177 ? -5.188 -4.653 7.354 1.00 98.62 177 GLY A C 1
ATOM 1506 O O . GLY A 1 177 ? -5.675 -4.682 8.481 1.00 98.62 177 GLY A O 1
ATOM 1507 N N . ARG A 1 178 ? -3.866 -4.772 7.155 1.00 98.56 178 ARG A N 1
ATOM 1508 C CA . ARG A 1 178 ? -2.904 -4.922 8.261 1.00 98.56 178 ARG A CA 1
ATOM 1509 C C . ARG A 1 178 ? -2.795 -3.657 9.107 1.00 98.56 178 ARG A C 1
ATOM 1511 O O . ARG A 1 178 ? -2.650 -3.759 10.326 1.00 98.56 178 ARG A O 1
ATOM 1518 N N . ASP A 1 179 ? -2.840 -2.486 8.476 1.00 98.50 179 ASP A N 1
ATOM 1519 C CA . ASP A 1 179 ? -2.895 -1.216 9.198 1.00 98.50 179 ASP A CA 1
ATOM 1520 C C . ASP A 1 179 ? -4.198 -1.104 9.995 1.00 98.50 179 ASP A C 1
ATOM 1522 O O . ASP A 1 179 ? -4.142 -0.835 11.192 1.00 98.50 179 ASP A O 1
ATOM 1526 N N . TYR A 1 180 ? -5.341 -1.427 9.384 1.00 98.56 180 TYR A N 1
ATOM 1527 C CA . TYR A 1 180 ? -6.653 -1.413 10.030 1.00 98.56 180 TYR A CA 1
ATOM 1528 C C . TYR A 1 180 ? -6.680 -2.251 11.316 1.00 98.56 180 TYR A C 1
ATOM 1530 O O . TYR A 1 180 ? -6.961 -1.715 12.388 1.00 98.56 180 TYR A O 1
ATOM 1538 N N . VAL A 1 181 ? -6.289 -3.532 11.251 1.00 97.94 181 VAL A N 1
ATOM 1539 C CA . VAL A 1 181 ? -6.286 -4.410 12.441 1.00 97.94 181 VAL A CA 1
ATOM 1540 C C . VAL A 1 181 ? -5.239 -4.012 13.484 1.00 97.94 181 VAL A C 1
ATOM 1542 O O . VAL A 1 181 ? -5.362 -4.375 14.650 1.00 97.94 181 VAL A O 1
ATOM 1545 N N . SER A 1 182 ? -4.208 -3.257 13.091 1.00 97.00 182 SER A N 1
ATOM 1546 C CA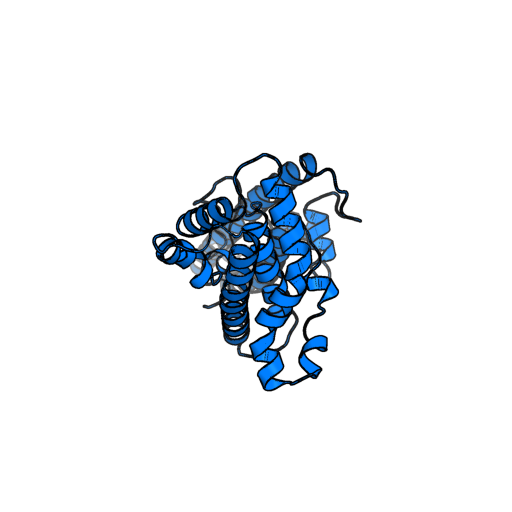 . SER A 1 182 ? -3.233 -2.697 14.035 1.00 97.00 182 SER A CA 1
ATOM 1547 C C . SER A 1 182 ? -3.774 -1.457 14.756 1.00 97.00 182 SER A C 1
ATOM 1549 O O . SER A 1 182 ? -3.383 -1.180 15.890 1.00 97.00 182 SER A O 1
ATOM 1551 N N . GLU A 1 183 ? -4.633 -0.683 14.094 1.00 98.00 183 GLU A N 1
ATOM 1552 C CA . GLU A 1 183 ? -5.209 0.556 14.618 1.00 98.00 183 GLU A CA 1
ATOM 1553 C C . GLU A 1 183 ? -6.449 0.307 15.481 1.00 98.00 183 GLU A C 1
ATOM 1555 O O . GLU A 1 183 ? -6.546 0.879 16.569 1.00 98.00 183 GLU A O 1
ATOM 1560 N N . LEU A 1 184 ? -7.353 -0.579 15.046 1.00 97.94 184 LEU A N 1
ATOM 1561 C CA . LEU A 1 184 ? -8.658 -0.807 15.676 1.00 97.94 184 LEU A CA 1
ATOM 1562 C C . LEU A 1 184 ? -8.576 -1.056 17.198 1.00 97.94 184 LEU A C 1
ATOM 1564 O O . LEU A 1 184 ? -9.260 -0.346 17.938 1.00 97.94 184 LEU A O 1
ATOM 1568 N N . PRO A 1 185 ? -7.717 -1.957 17.725 1.00 98.00 185 PRO A N 1
ATOM 1569 C CA . PRO A 1 185 ? -7.633 -2.180 19.170 1.00 98.00 185 PRO A CA 1
ATOM 1570 C C . PRO A 1 185 ? -7.199 -0.929 19.939 1.00 98.00 185 PRO A C 1
ATOM 1572 O O . PRO A 1 185 ? -7.677 -0.682 21.04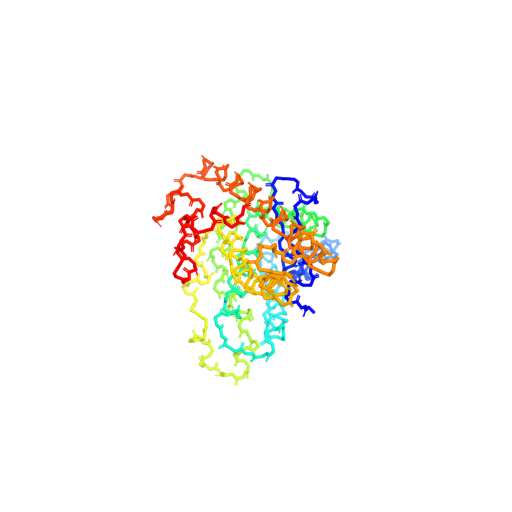3 1.00 98.00 185 PRO A O 1
ATOM 1575 N N . THR A 1 186 ? -6.314 -0.119 19.348 1.00 97.81 186 THR A N 1
ATOM 1576 C CA . THR A 1 186 ? -5.818 1.120 19.960 1.00 97.81 186 THR A CA 1
ATOM 1577 C C . THR A 1 186 ? -6.928 2.164 20.047 1.00 97.81 186 THR A C 1
ATOM 1579 O O . THR A 1 186 ? -7.088 2.810 21.082 1.00 97.81 186 THR A O 1
ATOM 1582 N N . GLU A 1 187 ? -7.718 2.324 18.986 1.00 98.12 187 GLU A N 1
ATOM 1583 C CA . GLU A 1 187 ? -8.819 3.290 18.955 1.00 98.12 187 GLU A CA 1
ATOM 1584 C C . GLU A 1 187 ? -9.987 2.860 19.853 1.00 98.12 187 GLU A C 1
ATOM 1586 O O . GLU A 1 187 ? -10.514 3.673 20.616 1.00 98.12 187 GLU A O 1
ATOM 1591 N N . VAL A 1 188 ? -10.322 1.565 19.874 1.00 97.94 188 VAL A N 1
ATOM 1592 C CA . VAL A 1 188 ? -11.322 1.010 20.801 1.00 97.94 188 VAL A CA 1
ATOM 1593 C C . VAL A 1 188 ? -10.869 1.148 22.257 1.00 97.94 188 VAL A C 1
ATOM 1595 O O . VAL A 1 188 ? -11.681 1.479 23.120 1.00 97.94 188 VAL A O 1
ATOM 1598 N N . GLN A 1 189 ? -9.584 0.937 22.555 1.00 98.19 189 GLN A N 1
ATOM 1599 C CA . GLN A 1 189 ? -9.046 1.097 23.907 1.00 98.19 189 GLN A CA 1
ATOM 1600 C C . GLN A 1 189 ? -9.174 2.547 24.398 1.00 98.19 189 GLN A C 1
ATOM 1602 O O . GLN A 1 189 ? -9.711 2.779 25.483 1.00 98.19 189 GLN A O 1
ATOM 1607 N N . LYS A 1 190 ? -8.780 3.531 23.575 1.00 97.75 190 LYS A N 1
ATOM 1608 C CA . LYS A 1 190 ? -8.959 4.964 23.881 1.00 97.75 190 LYS A CA 1
ATOM 1609 C C . LYS A 1 190 ? -10.426 5.315 24.139 1.00 97.75 190 LYS A C 1
ATOM 1611 O O . LYS A 1 190 ? -10.723 6.117 25.026 1.00 97.75 190 LYS A O 1
ATOM 1616 N N . LEU A 1 191 ? -11.344 4.714 23.377 1.00 97.88 191 LEU A N 1
ATOM 1617 C CA . LEU A 1 191 ? -12.781 4.897 23.562 1.00 97.88 191 LEU A CA 1
ATOM 1618 C C . LEU A 1 191 ? -13.252 4.306 24.901 1.00 97.88 191 LEU A C 1
ATOM 1620 O O . LEU A 1 191 ? -13.907 4.999 25.683 1.00 97.88 191 LEU A O 1
ATOM 1624 N N . LYS A 1 192 ? -12.876 3.056 25.206 1.00 97.06 192 LYS A N 1
ATOM 1625 C CA . LYS A 1 192 ? -13.238 2.363 26.455 1.00 97.06 192 LYS A CA 1
ATOM 1626 C C . LYS A 1 192 ? -12.760 3.113 27.694 1.00 97.06 192 LYS A C 1
ATOM 1628 O O . LYS A 1 192 ? -13.550 3.327 28.609 1.00 97.06 192 LYS A O 1
ATOM 1633 N N . GLU A 1 193 ? -11.523 3.601 27.699 1.00 97.38 193 GLU A N 1
ATOM 1634 C CA . GLU A 1 193 ? -10.952 4.352 28.828 1.00 97.38 193 GLU A CA 1
ATOM 1635 C C . GLU A 1 193 ? -11.796 5.560 29.257 1.00 97.38 193 GLU A C 1
ATOM 1637 O O . GLU A 1 193 ? -11.775 5.952 30.425 1.00 97.38 193 GLU A O 1
ATOM 1642 N N . LYS A 1 194 ? -12.537 6.173 28.326 1.00 96.69 194 LYS A N 1
ATOM 1643 C CA . LYS A 1 194 ? -13.379 7.344 28.610 1.00 96.69 194 LYS A CA 1
ATOM 1644 C C . LYS A 1 194 ? -14.857 6.999 28.746 1.00 96.69 194 LYS A C 1
ATOM 1646 O O . LYS A 1 194 ? -15.564 7.680 29.491 1.00 96.69 194 LYS A O 1
ATOM 1651 N N . CYS A 1 195 ? -15.322 5.971 28.044 1.00 96.88 195 CYS A N 1
ATOM 1652 C CA . CYS A 1 195 ? -16.745 5.702 27.870 1.00 96.88 195 CYS A CA 1
ATOM 1653 C C . CYS A 1 195 ? -17.273 4.467 28.591 1.00 96.88 195 CYS A C 1
ATOM 1655 O O . CYS A 1 195 ? -18.493 4.331 28.677 1.00 96.88 195 CYS A O 1
ATOM 1657 N N . ASP A 1 196 ? -16.409 3.590 29.107 1.00 94.94 196 ASP A N 1
ATOM 1658 C CA . ASP A 1 196 ? -16.872 2.324 29.665 1.00 94.94 196 ASP A CA 1
ATOM 1659 C C . ASP A 1 196 ? -17.703 2.509 30.944 1.00 94.94 196 ASP A C 1
ATOM 1661 O O . ASP A 1 196 ? -17.423 3.367 31.796 1.00 94.94 196 ASP A O 1
ATOM 1665 N N . GLY A 1 197 ? -18.749 1.695 31.058 1.00 92.44 197 GLY A N 1
ATOM 1666 C CA . GLY A 1 197 ? -19.749 1.759 32.115 1.00 92.44 197 GLY A CA 1
ATOM 1667 C C . GLY A 1 197 ? -20.812 2.852 31.944 1.00 92.44 197 GLY A C 1
ATOM 1668 O O . GLY A 1 197 ? -21.076 3.397 30.867 1.00 92.44 197 GLY A O 1
ATOM 1669 N N . LYS A 1 198 ? -21.477 3.151 33.058 1.00 91.56 198 LYS A N 1
ATOM 1670 C CA . LYS A 1 198 ? -22.593 4.093 33.139 1.00 91.56 198 LYS A CA 1
ATOM 1671 C C . LYS A 1 198 ? -22.243 5.269 34.049 1.00 91.56 198 LYS A C 1
ATOM 1673 O O . LYS A 1 198 ? -21.334 5.167 34.869 1.00 91.56 198 LYS A O 1
ATOM 1678 N N . ILE A 1 199 ? -22.935 6.394 33.878 1.00 87.38 199 ILE A N 1
ATOM 1679 C CA . ILE A 1 199 ? -22.823 7.542 34.793 1.00 87.38 199 ILE A CA 1
ATOM 1680 C C . ILE A 1 199 ? -23.731 7.376 36.024 1.00 87.38 199 ILE A C 1
ATOM 1682 O O . ILE A 1 199 ? -23.417 7.882 37.094 1.00 87.38 199 ILE A O 1
ATOM 1686 N N . ASN A 1 200 ? -24.836 6.644 35.886 1.00 85.94 200 ASN A N 1
ATOM 1687 C CA . ASN A 1 200 ? -25.750 6.255 36.963 1.00 85.94 200 ASN A CA 1
ATOM 1688 C C . ASN A 1 200 ? -26.269 4.823 36.688 1.00 85.94 200 ASN A C 1
ATOM 1690 O O . ASN A 1 200 ? -25.699 4.105 35.871 1.00 85.94 200 ASN A O 1
ATOM 1694 N N . TYR A 1 201 ? -27.340 4.371 37.341 1.00 86.25 201 TYR A N 1
ATOM 1695 C CA . TYR A 1 201 ? -27.861 3.009 37.145 1.00 86.25 201 TYR A CA 1
ATOM 1696 C C . TYR A 1 201 ? -28.361 2.727 35.708 1.00 86.25 201 TYR A C 1
ATOM 1698 O O . TYR A 1 201 ? -28.354 1.573 35.256 1.00 86.25 201 TYR A O 1
ATOM 1706 N N . THR A 1 202 ? -28.737 3.763 34.952 1.00 90.56 202 THR A N 1
ATOM 1707 C CA . THR A 1 202 ? -29.400 3.644 33.642 1.00 90.56 202 THR A CA 1
ATOM 1708 C C . THR A 1 202 ? -28.542 4.152 32.483 1.00 90.56 202 THR A C 1
ATOM 1710 O O . THR A 1 202 ? -28.383 3.451 31.483 1.00 90.56 202 THR A O 1
ATOM 1713 N N . ASP A 1 203 ? -27.943 5.330 32.626 1.00 92.62 203 ASP A N 1
ATOM 1714 C CA . ASP A 1 203 ? -27.418 6.140 31.530 1.00 92.62 203 ASP A CA 1
ATOM 1715 C C . ASP A 1 203 ? -25.955 5.806 31.226 1.00 92.62 203 ASP A C 1
ATOM 1717 O O . ASP A 1 203 ? -25.089 5.824 32.104 1.00 92.62 203 ASP A O 1
ATOM 1721 N N . LYS A 1 204 ? -25.636 5.576 29.950 1.00 95.12 204 LYS A N 1
ATOM 1722 C CA . LYS A 1 204 ? -24.243 5.443 29.496 1.00 95.12 204 LYS A CA 1
ATOM 1723 C C . LYS A 1 204 ? -23.485 6.758 29.697 1.00 95.12 204 LYS A C 1
ATOM 1725 O O . LYS A 1 204 ? -24.053 7.842 29.553 1.00 95.12 204 LYS A O 1
ATOM 1730 N N . LYS A 1 205 ? -22.171 6.681 29.944 1.00 93.62 205 LYS A N 1
ATOM 1731 C CA . LYS A 1 205 ? -21.323 7.879 30.121 1.00 93.62 205 LYS A CA 1
ATOM 1732 C C . LYS A 1 205 ? -21.422 8.862 28.950 1.00 93.62 205 LYS A C 1
ATOM 1734 O O . LYS A 1 205 ? -21.456 10.067 29.179 1.00 93.62 205 LYS A O 1
ATOM 1739 N N . VAL A 1 206 ? -21.549 8.369 27.717 1.00 95.94 206 VAL A N 1
ATOM 1740 C CA . VAL A 1 206 ? -21.656 9.205 26.504 1.00 95.94 206 VAL A CA 1
ATOM 1741 C C . VAL A 1 206 ? -22.799 10.226 26.554 1.00 95.94 206 VAL A C 1
ATOM 1743 O O . VAL A 1 206 ? -22.697 11.291 25.954 1.00 95.94 206 VAL A O 1
ATOM 1746 N N . CYS A 1 207 ? -23.865 9.966 27.315 1.00 94.06 207 CYS A N 1
ATOM 1747 C CA . CYS A 1 207 ? -25.008 10.871 27.395 1.00 94.06 207 CYS A CA 1
ATOM 1748 C C . CYS A 1 207 ? -24.660 12.206 28.067 1.00 94.06 207 CYS A C 1
ATOM 1750 O O . CYS A 1 207 ? -25.203 13.238 27.686 1.00 94.06 207 CYS A O 1
ATOM 1752 N N . LYS A 1 208 ? -23.774 12.192 29.073 1.00 94.38 208 LYS A N 1
ATOM 1753 C CA . LYS A 1 208 ? -23.548 13.354 29.954 1.00 94.38 208 LYS A CA 1
ATOM 1754 C C . LYS A 1 208 ? -22.081 13.658 30.260 1.00 94.38 208 LYS A C 1
ATOM 1756 O O . LYS A 1 208 ? -21.812 14.705 30.829 1.00 94.38 208 LYS A O 1
ATOM 1761 N N . VAL A 1 209 ? -21.136 12.775 29.922 1.00 95.81 209 VAL A N 1
ATOM 1762 C CA . VAL A 1 209 ? -19.703 12.929 30.232 1.00 95.81 209 VAL A CA 1
ATOM 1763 C C . VAL A 1 209 ? -18.970 13.506 29.011 1.00 95.81 209 VAL A C 1
ATOM 1765 O O . VAL A 1 209 ? -18.716 12.753 28.063 1.00 95.81 209 VAL A O 1
ATOM 1768 N N . PRO A 1 210 ? -18.561 14.795 29.016 1.00 97.25 210 PRO A N 1
ATOM 1769 C CA . PRO A 1 210 ? -17.907 15.416 27.861 1.00 97.25 210 PRO A CA 1
ATOM 1770 C C . PRO A 1 210 ? -16.617 14.707 27.408 1.00 97.25 210 PRO A C 1
ATOM 1772 O O . PRO A 1 210 ? -16.431 14.542 26.201 1.00 97.25 210 PRO A O 1
ATOM 1775 N N . PRO A 1 211 ? -15.749 14.192 28.310 1.00 97.62 211 PRO A N 1
ATOM 1776 C CA . PRO A 1 211 ? -14.612 13.364 27.901 1.00 97.62 211 PRO A CA 1
ATOM 1777 C C . PRO A 1 211 ? -14.989 12.134 27.064 1.00 97.62 211 PRO A C 1
ATOM 1779 O O . PRO A 1 211 ? -14.281 11.813 26.113 1.00 97.62 211 PRO A O 1
ATOM 1782 N N . CYS A 1 212 ? -16.104 11.465 27.380 1.00 97.94 212 CYS A N 1
ATOM 1783 C CA . CYS A 1 212 ? -16.583 10.334 26.587 1.00 97.94 212 CYS A CA 1
ATOM 1784 C C . CYS A 1 212 ? -17.145 10.799 25.238 1.00 97.94 212 CYS A C 1
ATOM 1786 O O . CYS A 1 212 ? -16.809 10.232 24.206 1.00 97.94 212 CYS A O 1
ATOM 1788 N N . GLN A 1 213 ? -17.933 11.876 25.219 1.00 98.00 213 GLN A N 1
ATOM 1789 C CA . GLN A 1 213 ? -18.467 12.443 23.975 1.00 98.00 213 GLN A CA 1
ATOM 1790 C C . GLN A 1 213 ? -17.354 12.833 22.995 1.00 98.00 213 GLN A C 1
ATOM 1792 O O . GLN A 1 213 ? -17.450 12.558 21.800 1.00 98.00 213 GLN A O 1
ATOM 1797 N N . ASN A 1 214 ? -16.273 13.433 23.497 1.00 98.12 214 ASN A N 1
ATOM 1798 C CA . ASN A 1 214 ? -15.110 13.773 22.683 1.00 98.12 214 ASN A CA 1
ATOM 1799 C C . ASN A 1 214 ? -14.361 12.523 22.201 1.00 98.12 214 ASN A C 1
ATOM 1801 O O . ASN A 1 214 ? -13.958 12.482 21.043 1.00 98.12 214 ASN A O 1
ATOM 1805 N N . ALA A 1 215 ? -14.222 11.490 23.039 1.00 98.31 215 ALA A N 1
ATOM 1806 C CA . ALA A 1 215 ? -13.644 10.215 22.614 1.00 98.31 215 ALA A CA 1
ATOM 1807 C C . ALA A 1 215 ? -14.473 9.550 21.499 1.00 98.31 215 ALA A C 1
ATOM 1809 O O . ALA A 1 215 ? -13.897 9.086 20.518 1.00 98.31 215 ALA A O 1
ATOM 1810 N N . CYS A 1 216 ? -15.809 9.583 21.594 1.00 98.31 216 CYS A N 1
ATOM 1811 C CA . CYS A 1 216 ? -16.701 9.121 20.529 1.00 98.31 216 CYS A CA 1
ATOM 1812 C C . CYS A 1 216 ? -16.486 9.898 19.225 1.00 98.31 216 CYS A C 1
ATOM 1814 O O . CYS A 1 216 ? -16.361 9.272 18.183 1.00 98.31 216 CYS A O 1
ATOM 1816 N N . LYS A 1 217 ? -16.381 11.235 19.271 1.00 98.50 217 LYS A N 1
ATOM 1817 C CA . LYS A 1 217 ? -16.102 12.057 18.077 1.00 98.50 217 LYS A CA 1
ATOM 1818 C C . LYS A 1 217 ? -14.754 11.719 17.437 1.00 98.50 217 LYS A C 1
ATOM 1820 O O . LYS A 1 217 ? -14.662 11.642 16.218 1.00 98.50 217 LYS A O 1
ATOM 1825 N N . SER A 1 218 ? -13.709 11.506 18.237 1.00 98.31 218 SER A N 1
ATOM 1826 C CA . SER A 1 218 ? -12.391 11.117 17.718 1.00 98.31 218 SER A CA 1
ATOM 1827 C C . SER A 1 218 ? -12.410 9.730 17.071 1.00 98.31 218 SER A C 1
ATOM 1829 O O . SER A 1 218 ? -11.832 9.552 15.999 1.00 98.31 218 SER A O 1
ATOM 1831 N N . TYR A 1 219 ? -13.101 8.765 17.690 1.00 98.44 219 TYR A N 1
ATOM 1832 C CA . TYR A 1 219 ? -13.304 7.436 17.111 1.00 98.44 219 TYR A CA 1
ATOM 1833 C C . TYR A 1 219 ? -14.108 7.515 15.807 1.00 98.44 219 TYR A C 1
ATOM 1835 O O . TYR A 1 219 ? -13.701 6.934 14.807 1.00 98.44 219 TYR A O 1
ATOM 1843 N N . ASP A 1 220 ? -15.192 8.295 15.793 1.00 98.50 220 ASP A N 1
ATOM 1844 C CA . ASP A 1 220 ? -16.047 8.522 14.622 1.00 98.50 220 ASP A CA 1
ATOM 1845 C C . ASP A 1 220 ? -15.255 9.109 13.442 1.00 98.50 220 ASP A C 1
ATOM 1847 O O . ASP A 1 220 ? -15.318 8.619 12.315 1.00 98.50 220 ASP A O 1
ATOM 1851 N N . GLN A 1 221 ? -14.391 10.092 13.709 1.00 98.50 221 GLN A N 1
ATOM 1852 C CA . GLN A 1 221 ? -13.473 10.627 12.703 1.00 98.50 221 GLN A CA 1
ATOM 1853 C C . GLN A 1 221 ? -12.521 9.561 12.155 1.00 98.50 221 GLN A C 1
ATOM 1855 O O . GLN A 1 221 ? -12.226 9.565 10.959 1.00 98.50 221 GLN A O 1
ATOM 1860 N N . TRP A 1 222 ? -11.983 8.691 13.012 1.00 98.62 222 TRP A N 1
ATOM 1861 C CA . TRP A 1 222 ? -11.090 7.614 12.587 1.00 98.62 222 TRP A CA 1
ATOM 1862 C C . TRP A 1 222 ? -11.822 6.576 11.734 1.00 98.62 222 TRP A C 1
ATOM 1864 O O . TRP A 1 222 ? -11.385 6.313 10.612 1.00 98.62 222 TRP A O 1
ATOM 1874 N N . ILE A 1 223 ? -12.953 6.049 12.206 1.00 98.56 223 ILE A N 1
ATOM 1875 C CA . ILE A 1 223 ? -13.685 5.000 11.491 1.00 98.56 223 ILE A CA 1
ATOM 1876 C C . ILE A 1 223 ? -14.281 5.521 10.180 1.00 98.56 223 ILE A C 1
ATOM 1878 O O . ILE A 1 223 ? -14.183 4.844 9.162 1.00 98.56 223 ILE A O 1
ATOM 1882 N N . THR A 1 224 ? -14.740 6.779 10.144 1.00 98.62 224 THR A N 1
ATOM 1883 C CA . THR A 1 224 ? -15.185 7.445 8.908 1.00 98.62 224 THR A CA 1
ATOM 1884 C C . THR A 1 224 ? -14.070 7.489 7.859 1.00 98.62 224 THR A C 1
ATOM 1886 O O . THR A 1 224 ? -14.312 7.230 6.678 1.00 98.62 224 THR A O 1
ATOM 1889 N N . ARG A 1 225 ? -12.818 7.767 8.264 1.00 98.56 225 ARG A N 1
ATOM 1890 C CA . ARG A 1 225 ? -11.674 7.706 7.337 1.00 98.56 225 ARG A CA 1
ATOM 1891 C C . ARG A 1 225 ? -11.434 6.285 6.839 1.00 98.56 225 ARG A C 1
ATOM 1893 O O . ARG A 1 225 ? -11.205 6.117 5.642 1.00 98.56 225 ARG A O 1
ATOM 1900 N N . LYS A 1 226 ? -11.497 5.276 7.715 1.00 98.69 226 LYS A N 1
ATOM 1901 C CA . LYS A 1 226 ? -11.297 3.868 7.330 1.00 98.69 226 LYS A CA 1
ATOM 1902 C C . LYS A 1 226 ? -12.380 3.373 6.381 1.00 98.69 226 LYS A C 1
ATOM 1904 O O . LYS A 1 226 ? -12.032 2.766 5.372 1.00 98.69 226 LYS A O 1
ATOM 1909 N N . LYS A 1 227 ? -13.642 3.727 6.621 1.00 98.62 227 LYS A N 1
ATOM 1910 C CA . LYS A 1 227 ? -14.745 3.452 5.698 1.00 98.62 227 LYS A CA 1
ATOM 1911 C C . LYS A 1 227 ? -14.483 4.043 4.317 1.00 98.62 227 LYS A C 1
ATOM 1913 O O . LYS A 1 227 ? -14.449 3.317 3.331 1.00 98.62 227 LYS A O 1
ATOM 1918 N N . ASN A 1 228 ? -14.185 5.343 4.249 1.00 98.56 228 ASN A N 1
ATOM 1919 C CA . ASN A 1 228 ? -13.887 6.003 2.979 1.00 98.56 228 ASN A CA 1
ATOM 1920 C C . ASN A 1 228 ? -12.685 5.363 2.257 1.00 98.56 228 ASN A C 1
ATOM 1922 O O . ASN A 1 228 ? -12.712 5.172 1.043 1.00 98.56 228 ASN A O 1
ATOM 1926 N N . GLN A 1 229 ? -11.627 5.009 2.993 1.00 98.75 229 GLN A N 1
ATOM 1927 C CA . GLN A 1 229 ? -10.473 4.310 2.424 1.00 98.75 229 GLN A CA 1
ATOM 1928 C C . GLN A 1 229 ? -10.858 2.942 1.849 1.00 98.75 229 GLN A C 1
ATOM 1930 O O . GLN A 1 229 ? -10.448 2.613 0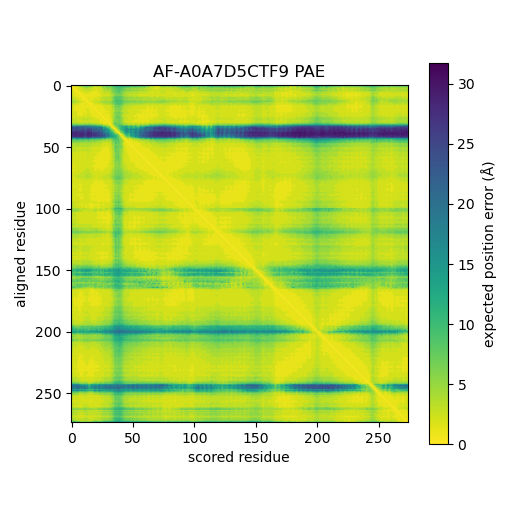.733 1.00 98.75 229 GLN A O 1
ATOM 1935 N N . TRP A 1 230 ? -11.653 2.163 2.586 1.00 98.75 230 TRP A N 1
ATOM 1936 C CA . TRP A 1 230 ? -12.153 0.868 2.137 1.00 98.75 230 TRP A CA 1
ATOM 1937 C C . TRP A 1 230 ? -13.011 0.994 0.879 1.00 98.75 230 TRP A C 1
ATOM 1939 O O . TRP A 1 230 ? -12.781 0.271 -0.091 1.00 98.75 230 TRP A O 1
ATOM 1949 N N . ASP A 1 231 ? -13.938 1.948 0.840 1.00 98.50 231 ASP A N 1
ATOM 1950 C CA . ASP A 1 231 ? -14.816 2.183 -0.309 1.00 98.50 231 ASP A CA 1
ATOM 1951 C C . ASP A 1 231 ? -14.013 2.534 -1.570 1.00 98.50 231 ASP A C 1
ATOM 1953 O O . ASP A 1 231 ? -14.246 1.985 -2.651 1.00 98.50 231 ASP A O 1
ATOM 1957 N N . VAL A 1 232 ? -13.009 3.406 -1.446 1.00 98.62 232 VAL A N 1
ATOM 1958 C CA . VAL A 1 232 ? -12.140 3.779 -2.572 1.00 98.62 232 VAL A CA 1
ATOM 1959 C C . VAL A 1 232 ? -11.307 2.583 -3.048 1.00 98.62 232 VAL A C 1
ATOM 1961 O O . VAL A 1 232 ? -11.257 2.298 -4.249 1.00 98.62 232 VAL A O 1
ATOM 1964 N N . LEU A 1 233 ? -10.668 1.845 -2.134 1.00 98.56 233 LEU A N 1
ATOM 1965 C CA . LEU A 1 233 ? -9.826 0.694 -2.484 1.00 98.56 233 LEU A CA 1
ATOM 1966 C C . LEU A 1 233 ? -10.642 -0.467 -3.075 1.00 98.56 233 LEU A C 1
ATOM 1968 O O . LEU A 1 233 ? -10.233 -1.066 -4.074 1.00 98.56 233 LEU A O 1
ATOM 1972 N N . SER A 1 234 ? -11.806 -0.766 -2.500 1.00 97.81 234 SER A N 1
ATOM 1973 C CA . SER A 1 234 ? -12.699 -1.839 -2.948 1.00 97.81 234 SER A CA 1
ATOM 1974 C C . SER A 1 234 ? -13.291 -1.549 -4.331 1.00 97.81 234 SER A C 1
ATOM 1976 O O . SER A 1 234 ? -13.340 -2.439 -5.186 1.00 97.81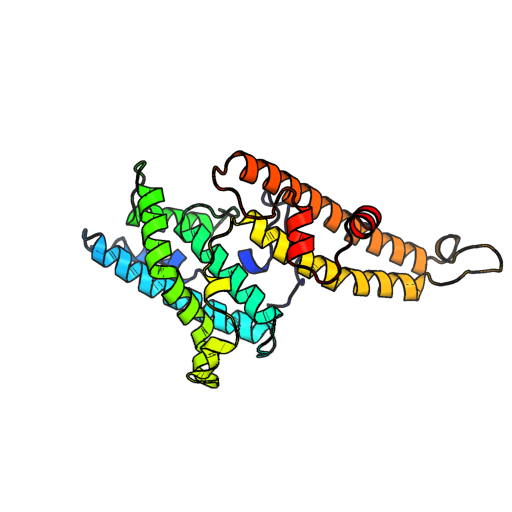 234 SER A O 1
ATOM 1978 N N . ASN A 1 235 ? -13.664 -0.298 -4.616 1.00 97.75 235 ASN A N 1
ATOM 1979 C CA . ASN A 1 235 ? -14.119 0.105 -5.946 1.00 97.75 235 ASN A CA 1
ATOM 1980 C C . ASN A 1 235 ? -12.985 0.071 -6.975 1.00 97.75 235 ASN A C 1
ATOM 1982 O O . ASN A 1 235 ? -13.182 -0.422 -8.092 1.00 97.75 235 ASN A O 1
ATOM 1986 N N . LYS A 1 236 ? -11.771 0.496 -6.597 1.00 97.44 236 LYS A N 1
ATOM 1987 C CA . LYS A 1 236 ? -10.601 0.366 -7.474 1.00 97.44 236 LYS A CA 1
ATOM 1988 C C . LYS A 1 236 ? -10.291 -1.096 -7.790 1.00 97.44 236 LYS A C 1
ATOM 1990 O O . LYS A 1 236 ? -9.986 -1.409 -8.939 1.00 97.44 236 LYS A O 1
ATOM 1995 N N . PHE A 1 237 ? -10.430 -1.994 -6.814 1.00 96.56 237 PHE A N 1
ATOM 1996 C CA . PHE A 1 237 ? -10.291 -3.434 -7.027 1.00 96.56 237 PHE A CA 1
ATOM 1997 C C . PHE A 1 237 ? -11.282 -3.945 -8.075 1.00 96.56 237 PHE A C 1
ATOM 1999 O O . PHE A 1 237 ? -10.857 -4.612 -9.014 1.00 96.56 237 PHE A O 1
ATOM 2006 N N . LYS A 1 238 ? -12.572 -3.590 -7.974 1.00 95.06 238 LYS A N 1
ATOM 2007 C CA . LYS A 1 238 ? -13.596 -3.999 -8.956 1.00 95.06 238 LYS A CA 1
ATOM 2008 C C . LYS A 1 238 ? -13.224 -3.540 -10.371 1.00 95.06 238 LYS A C 1
ATOM 2010 O O . LYS A 1 238 ? -13.272 -4.331 -11.308 1.00 95.06 238 LYS A O 1
ATOM 2015 N N . SER A 1 239 ? -12.799 -2.283 -10.514 1.00 94.00 239 SER A N 1
ATOM 2016 C CA . SER A 1 239 ? -12.372 -1.718 -11.802 1.00 94.00 239 SER A CA 1
ATOM 2017 C C . SER A 1 239 ? -11.160 -2.450 -12.392 1.00 94.00 239 SER A C 1
ATOM 2019 O O . SER A 1 239 ? -11.199 -2.847 -13.556 1.00 94.00 239 SER A O 1
ATOM 2021 N N . VAL A 1 240 ? -10.110 -2.673 -11.594 1.00 93.75 240 VAL A N 1
ATOM 2022 C CA . VAL A 1 240 ? -8.895 -3.382 -12.036 1.00 93.75 240 VAL A CA 1
ATOM 2023 C C . VAL A 1 240 ? -9.211 -4.830 -12.394 1.00 93.75 240 VAL A C 1
ATOM 2025 O O . VAL A 1 240 ? -8.808 -5.300 -13.452 1.00 93.75 240 VAL A O 1
ATOM 2028 N N . LYS A 1 241 ? -9.993 -5.518 -11.562 1.00 91.75 241 LYS A N 1
ATOM 2029 C CA . LYS A 1 241 ? -10.359 -6.913 -11.783 1.00 91.75 241 LYS A CA 1
ATOM 2030 C C . LYS A 1 241 ? -11.152 -7.122 -13.075 1.00 91.75 241 LYS A C 1
ATOM 2032 O O . LYS A 1 241 ? -10.917 -8.102 -13.769 1.00 91.75 241 LYS A O 1
ATOM 2037 N N . ASN A 1 242 ? -12.052 -6.202 -13.420 1.00 89.44 242 ASN A N 1
ATOM 2038 C CA . ASN A 1 242 ? -12.796 -6.269 -14.682 1.00 89.44 242 ASN A CA 1
ATOM 2039 C C . ASN A 1 242 ? -11.896 -6.034 -15.908 1.00 89.44 242 ASN A C 1
ATOM 2041 O O . ASN A 1 242 ? -12.180 -6.549 -16.987 1.00 89.44 242 ASN A O 1
ATOM 2045 N N . ALA A 1 243 ? -10.822 -5.254 -15.754 1.00 88.31 243 ALA A N 1
ATOM 2046 C CA . ALA A 1 243 ? -9.854 -4.994 -16.817 1.00 88.31 243 ALA A CA 1
ATOM 2047 C C . ALA A 1 243 ? -8.820 -6.127 -16.977 1.00 88.31 243 ALA A C 1
ATOM 2049 O O . ALA A 1 243 ? -8.261 -6.319 -18.060 1.00 88.31 243 ALA A O 1
ATOM 2050 N N . GLU A 1 244 ? -8.545 -6.883 -15.914 1.00 79.81 244 GLU A N 1
ATOM 2051 C CA . GLU A 1 244 ? -7.572 -7.968 -15.925 1.00 79.81 244 GLU A CA 1
ATOM 2052 C C . GLU A 1 244 ? -8.151 -9.270 -16.484 1.00 79.81 244 GLU A C 1
ATOM 2054 O O . GLU A 1 244 ? -9.138 -9.815 -16.004 1.00 79.81 244 GLU A O 1
ATOM 2059 N N . LYS A 1 245 ? -7.467 -9.838 -17.484 1.00 64.50 245 LYS A N 1
ATOM 2060 C CA . LYS A 1 245 ? -7.801 -11.156 -18.055 1.00 64.50 245 LYS A CA 1
ATOM 2061 C C . LYS A 1 245 ? -7.239 -12.336 -17.247 1.00 64.50 245 LYS A C 1
ATOM 2063 O O . LYS A 1 245 ? -7.374 -13.479 -17.673 1.00 64.50 245 LYS A O 1
ATOM 2068 N N . VAL A 1 246 ? -6.553 -12.080 -16.129 1.00 64.00 246 VAL A N 1
ATOM 2069 C CA . VAL A 1 246 ? -5.883 -13.111 -15.321 1.00 64.00 246 VAL A CA 1
ATOM 2070 C C . VAL A 1 246 ? -6.712 -13.390 -14.074 1.00 64.00 246 VAL A C 1
ATOM 2072 O O . VAL A 1 246 ? -6.934 -12.503 -13.258 1.00 64.00 246 VAL A O 1
ATOM 2075 N N . GLN A 1 247 ? -7.153 -14.635 -13.911 1.00 67.88 247 GLN A N 1
ATOM 2076 C CA . GLN A 1 247 ? -7.826 -15.068 -12.691 1.00 67.88 247 GLN A CA 1
ATOM 2077 C C . GLN A 1 247 ? -6.792 -15.290 -11.581 1.00 67.88 247 GLN A C 1
ATOM 2079 O O . GLN A 1 247 ? -5.923 -16.154 -11.695 1.00 67.88 247 GLN A O 1
ATOM 2084 N N . THR A 1 248 ? -6.893 -14.531 -10.491 1.00 75.62 248 THR A N 1
ATOM 2085 C CA . THR A 1 248 ? -6.136 -14.814 -9.266 1.00 75.62 248 THR A CA 1
ATOM 2086 C C . THR A 1 248 ? -6.894 -15.854 -8.447 1.00 75.62 248 THR A C 1
ATOM 2088 O O . THR A 1 248 ? -8.046 -15.630 -8.070 1.00 75.62 248 THR A O 1
ATOM 2091 N N . ALA A 1 249 ? -6.257 -16.998 -8.184 1.00 80.00 249 ALA A N 1
ATOM 2092 C CA . ALA A 1 249 ? -6.889 -18.120 -7.496 1.00 80.00 249 ALA A CA 1
ATOM 2093 C C . ALA A 1 249 ? -7.473 -17.696 -6.134 1.00 80.00 249 ALA A C 1
ATOM 2095 O O . ALA A 1 249 ? -6.777 -17.119 -5.297 1.00 80.00 249 ALA A O 1
ATOM 2096 N N . GLY A 1 250 ? -8.761 -17.982 -5.926 1.00 85.88 250 GLY A N 1
ATOM 2097 C CA . GLY A 1 250 ? -9.449 -17.745 -4.655 1.00 85.88 250 GLY A CA 1
ATOM 2098 C C . GLY A 1 250 ? -9.739 -16.280 -4.311 1.00 85.88 250 GLY A C 1
ATOM 2099 O O . GLY A 1 250 ? -10.040 -16.012 -3.154 1.00 85.88 250 GLY A O 1
ATOM 2100 N N . ILE A 1 251 ? -9.635 -15.335 -5.258 1.00 92.19 251 ILE A N 1
ATOM 2101 C CA . ILE A 1 251 ? -9.960 -13.918 -5.015 1.00 92.19 251 ILE A CA 1
ATOM 2102 C C . ILE A 1 251 ? -11.123 -13.485 -5.912 1.00 92.19 251 ILE A C 1
ATOM 2104 O O . ILE A 1 251 ? -10.936 -13.119 -7.079 1.00 92.19 251 ILE A O 1
ATOM 2108 N N . VAL A 1 252 ? -12.341 -13.504 -5.366 1.00 92.31 252 VAL A N 1
ATOM 2109 C CA . VAL A 1 252 ? -13.570 -13.075 -6.049 1.00 92.31 252 VAL A CA 1
ATOM 2110 C C . VAL A 1 252 ? -13.890 -11.611 -5.727 1.00 92.31 252 VAL A C 1
ATOM 2112 O O . VAL A 1 252 ? -14.182 -10.821 -6.627 1.00 92.31 252 VAL A O 1
ATOM 2115 N N . THR A 1 253 ? -13.742 -11.235 -4.468 1.00 95.44 253 THR A N 1
ATOM 2116 C CA . THR A 1 253 ? -14.117 -9.947 -3.888 1.00 95.44 253 THR A CA 1
ATOM 2117 C C . THR A 1 253 ? -12.916 -9.317 -3.168 1.00 95.44 253 THR A C 1
ATOM 2119 O O . THR A 1 253 ? -11.932 -10.010 -2.890 1.00 95.44 253 THR A O 1
ATOM 2122 N N . PRO A 1 254 ? -12.957 -8.012 -2.839 1.00 96.88 254 PRO A N 1
ATOM 2123 C CA . PRO A 1 254 ? -11.909 -7.406 -2.019 1.00 96.88 254 PRO A CA 1
ATOM 2124 C C . PRO A 1 254 ? -11.844 -8.017 -0.605 1.00 96.88 254 PRO A C 1
ATOM 2126 O O . PRO A 1 254 ? -10.759 -8.077 -0.029 1.00 96.88 254 PRO A O 1
ATOM 2129 N N . TYR A 1 255 ? -12.950 -8.551 -0.072 1.00 97.81 255 TYR A N 1
ATOM 2130 C CA . TYR A 1 255 ? -12.979 -9.259 1.215 1.00 97.81 255 TYR A CA 1
ATOM 2131 C C . TYR A 1 255 ? -12.133 -10.532 1.212 1.00 97.81 255 TYR A C 1
ATOM 2133 O O . TYR A 1 255 ? -11.490 -10.848 2.211 1.00 97.81 255 TYR A O 1
ATOM 2141 N N . ASP A 1 256 ? -12.059 -11.240 0.082 1.00 97.12 256 ASP A N 1
ATOM 2142 C CA . ASP A 1 256 ? -11.238 -12.451 -0.028 1.00 97.12 256 ASP A CA 1
ATOM 2143 C C . ASP A 1 256 ? -9.745 -12.147 0.149 1.00 97.12 256 ASP A C 1
ATOM 2145 O O . ASP A 1 256 ? -8.992 -12.970 0.669 1.00 97.12 256 ASP A O 1
ATOM 2149 N N . ILE A 1 257 ? -9.308 -10.939 -0.222 1.00 97.19 257 ILE A N 1
ATOM 2150 C CA . ILE A 1 257 ? -7.936 -10.488 0.026 1.00 97.19 257 ILE A CA 1
ATOM 2151 C C . ILE A 1 257 ? -7.682 -10.360 1.529 1.00 97.19 257 ILE A C 1
ATOM 2153 O O . ILE A 1 257 ? -6.634 -10.809 2.002 1.00 97.19 257 ILE A O 1
ATOM 2157 N N . LEU A 1 258 ? -8.626 -9.766 2.267 1.00 98.00 258 LEU A N 1
ATOM 2158 C CA . LEU A 1 258 ? -8.533 -9.619 3.719 1.00 98.00 258 LEU A CA 1
ATOM 2159 C C . LEU A 1 258 ? -8.535 -10.989 4.404 1.00 98.00 258 LEU A C 1
ATOM 2161 O O . LEU A 1 258 ? -7.627 -11.257 5.185 1.00 98.00 258 LEU A O 1
ATOM 2165 N N . LYS A 1 259 ? -9.444 -11.896 4.017 1.00 97.19 259 LYS A N 1
ATOM 2166 C CA . LYS A 1 259 ? -9.489 -13.291 4.505 1.00 97.19 259 LYS A CA 1
ATOM 2167 C C . LYS A 1 259 ? -8.177 -14.048 4.287 1.00 97.19 259 LYS A C 1
ATOM 2169 O O . LYS A 1 259 ? -7.788 -14.861 5.114 1.00 97.19 259 LYS A O 1
ATOM 2174 N N . GLN A 1 260 ? -7.491 -13.804 3.169 1.00 95.44 260 GLN A N 1
ATOM 2175 C CA . GLN A 1 260 ? -6.202 -14.438 2.879 1.00 95.44 260 GLN A CA 1
ATOM 2176 C C . GLN A 1 260 ? -5.020 -13.815 3.639 1.00 95.44 260 GLN A C 1
ATOM 2178 O O . GLN A 1 260 ? -3.990 -14.469 3.807 1.00 95.44 260 GLN A O 1
ATOM 2183 N N . GLU A 1 261 ? -5.093 -12.531 3.993 1.00 96.19 261 GLU A N 1
ATOM 2184 C CA . GLU A 1 261 ? -3.962 -11.785 4.561 1.00 96.19 261 GLU A CA 1
ATOM 2185 C C . GLU A 1 261 ? -3.998 -11.684 6.087 1.00 96.19 261 GLU A C 1
ATOM 2187 O O . GLU A 1 261 ? -2.936 -11.642 6.720 1.00 96.19 261 GLU A O 1
ATOM 2192 N N . LEU A 1 262 ? -5.199 -11.598 6.651 1.00 97.38 262 LEU A N 1
ATOM 2193 C CA . LEU A 1 262 ? -5.450 -11.331 8.056 1.00 97.38 262 LEU A CA 1
ATOM 2194 C C . LEU A 1 262 ? -5.848 -12.622 8.766 1.00 97.38 262 LEU A C 1
ATOM 2196 O O . LEU A 1 262 ? -6.679 -13.390 8.285 1.00 97.38 262 LEU A O 1
ATOM 2200 N N . ASP A 1 263 ? -5.231 -12.843 9.920 1.00 94.62 263 ASP A N 1
ATOM 2201 C CA . ASP A 1 263 ? -5.503 -14.005 10.754 1.00 94.62 263 ASP A CA 1
ATOM 2202 C C . ASP A 1 263 ? -6.900 -13.816 11.402 1.00 94.62 263 ASP A C 1
ATOM 2204 O O . ASP A 1 263 ? -7.187 -12.744 11.929 1.00 94.62 263 ASP A O 1
ATOM 2208 N N . GLU A 1 264 ? -7.779 -14.824 11.308 1.00 94.69 264 GLU A N 1
ATOM 2209 C CA . GLU A 1 264 ? -9.144 -14.830 11.888 1.00 94.69 264 GLU A CA 1
ATOM 2210 C C . GLU A 1 264 ? -10.092 -13.704 11.413 1.00 94.69 264 GLU A C 1
ATOM 2212 O O . GLU A 1 264 ? -11.015 -13.303 12.123 1.00 94.69 264 GLU A O 1
ATOM 2217 N N . PHE A 1 265 ? -9.918 -13.199 10.188 1.00 97.19 265 PHE A N 1
ATOM 2218 C CA . PHE A 1 265 ? -10.794 -12.154 9.652 1.00 97.19 265 PHE A CA 1
ATOM 2219 C C . PHE A 1 265 ? -12.252 -12.613 9.492 1.00 97.19 265 PHE A C 1
ATOM 2221 O O . PHE A 1 265 ? -12.543 -13.590 8.797 1.00 97.19 265 PHE A O 1
ATOM 2228 N N . ASN A 1 266 ? -13.176 -11.842 10.070 1.00 97.50 266 ASN A N 1
ATOM 2229 C CA . ASN A 1 266 ? -14.615 -12.031 9.938 1.00 97.50 266 ASN A CA 1
ATOM 2230 C C . ASN A 1 266 ? -15.226 -10.851 9.171 1.00 97.50 266 ASN A C 1
ATOM 2232 O O . ASN A 1 266 ? -15.231 -9.721 9.650 1.00 97.50 266 ASN A O 1
ATOM 2236 N N . GLU A 1 267 ? -15.765 -11.135 7.986 1.00 96.38 267 GLU A N 1
ATOM 2237 C CA . GLU A 1 267 ? -16.354 -10.125 7.099 1.00 96.38 267 GLU A CA 1
ATOM 2238 C C . GLU A 1 267 ? -17.553 -9.406 7.727 1.00 96.38 267 GLU A C 1
ATOM 2240 O O . GLU A 1 267 ? -17.668 -8.195 7.597 1.00 96.38 267 GLU A O 1
ATOM 2245 N N . VAL A 1 268 ? -18.407 -10.124 8.462 1.00 97.00 268 VAL A N 1
ATOM 2246 C CA . VAL A 1 268 ? -19.578 -9.531 9.125 1.00 97.00 268 VAL A CA 1
ATOM 2247 C C . VAL A 1 268 ? -19.146 -8.615 10.267 1.00 97.00 268 VAL A C 1
ATOM 2249 O O . VAL A 1 268 ? -19.723 -7.549 10.446 1.00 97.00 268 VAL A O 1
ATOM 2252 N N . ALA A 1 269 ? -18.130 -9.010 11.040 1.00 96.94 269 ALA A N 1
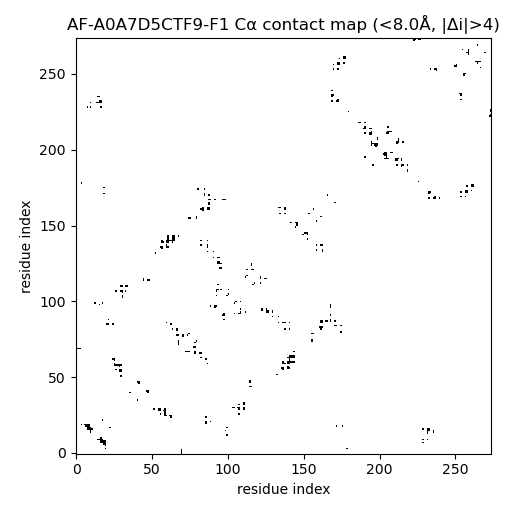ATOM 2253 C CA . ALA A 1 269 ? -17.576 -8.149 12.083 1.00 96.94 269 ALA A CA 1
ATOM 2254 C C . ALA A 1 269 ? -16.985 -6.872 11.475 1.00 96.94 269 ALA A C 1
ATOM 2256 O O . ALA A 1 269 ? -17.336 -5.783 11.912 1.00 96.94 269 ALA A O 1
ATOM 2257 N N . PHE A 1 270 ? -16.188 -7.011 10.415 1.00 98.06 270 PHE A N 1
ATOM 2258 C CA . PHE A 1 270 ? -15.599 -5.883 9.703 1.00 98.06 270 PHE A CA 1
ATOM 2259 C C . PHE A 1 270 ? -16.662 -4.918 9.155 1.00 98.06 270 PHE A C 1
ATOM 2261 O O . PHE A 1 270 ? -16.584 -3.728 9.423 1.00 98.06 270 PHE A O 1
ATOM 2268 N N . GLU A 1 271 ? -17.693 -5.412 8.464 1.00 96.62 271 GLU A N 1
ATOM 2269 C CA . GLU A 1 271 ? -18.787 -4.569 7.946 1.00 96.62 271 GLU A CA 1
ATOM 2270 C C . GLU A 1 271 ? -19.624 -3.906 9.049 1.00 96.62 271 GLU A C 1
ATOM 2272 O O . GLU A 1 271 ? -20.172 -2.830 8.843 1.00 96.62 271 GLU A O 1
ATOM 2277 N N . ASN A 1 272 ? -19.724 -4.518 10.233 1.00 95.94 272 ASN A N 1
ATOM 2278 C CA . ASN A 1 272 ? -20.354 -3.872 11.386 1.00 95.94 272 ASN A CA 1
ATOM 2279 C C . ASN A 1 272 ? -19.455 -2.796 12.016 1.00 95.94 272 ASN A C 1
ATOM 2281 O O . ASN A 1 272 ? -19.954 -1.909 12.709 1.00 95.94 272 ASN A O 1
ATOM 2285 N N . GLU A 1 273 ? -18.138 -2.907 11.839 1.00 95.38 273 GLU A N 1
ATOM 2286 C CA . GLU A 1 273 ? -17.164 -1.950 12.353 1.00 95.38 273 GLU A CA 1
ATOM 2287 C C . GLU A 1 273 ? -17.048 -0.710 11.456 1.00 95.38 273 GLU A C 1
ATOM 2289 O O . GLU A 1 273 ? -16.970 0.389 12.005 1.00 95.38 273 GLU A O 1
ATOM 2294 N N . ILE A 1 274 ? -17.012 -0.869 10.121 1.00 91.50 274 ILE A N 1
ATOM 2295 C CA . ILE A 1 274 ? -16.765 0.210 9.134 1.00 91.50 274 ILE A CA 1
ATOM 2296 C C . ILE A 1 274 ? -18.023 0.868 8.558 1.00 91.50 274 ILE A C 1
ATOM 2298 O O . ILE A 1 274 ? -17.973 2.089 8.301 1.00 91.50 274 ILE A O 1
#

Secondary structure (DSSP, 8-state):
--TTSS--B-SSSTT--B-HHHHT---HHHHTTGGGSSS---S-HHHHHHHHHHHHHHHHHHHHHHHHHHTTT--SHHHHHHHHHHHHHHHHHHHT--S---THHHHHHHHHHHHH-SSTTHHHHHHHHHHHHHHHHHHHHTHHHHHHHGGGGGGTS-HHHHS----HHHHHHHHHHHHHHHHHHHHHHHHHHHH-SBSSSS-BGGGT-HHHHHHHHHHHHHHHHHHHHHHHHHHHHHHHHHH--PPPTT-SSHHHHHHHHSTT--HHHHHHH-

Nearest PDB structures (foldseek):
  4nuv-assembly3_B  TM=9.968E-01  e=1.597E-31  Plasmodium vivax Sal-1
  4yfs-assembly1_A  TM=9.717E-01  e=3.891E-31  Plasmodium vivax Sal-1
  4nuu-assembly2_B  TM=9.796E-01  e=1.932E-30  Plasmodium vivax Sal-1
  8a44-assembly1_A  TM=9.634E-01  e=1.479E-30  Plasmodium vivax
  6oao-assembly2_C  TM=9.732E-01  e=3.604E-30  Plasmodium vivax

Radius of gyration: 21.74 Å; Cα contacts (8 Å, |Δi|>4): 273; chains: 1; bounding box: 55×34×66 Å

Mean predicted aligned error: 4.62 Å